Protein AF-T0Y029-F1 (afdb_monomer_lite)

Radius of gyration: 24.99 Å; chains: 1; bounding box: 72×50×67 Å

Sequence (191 aa):
MIVRCISKVANAYKSGKKVQRTFLPWGGLAYDARILSFKKDSVSLWTIEGRQTIPFVCHRPDWLPYIKGEADLITNKGKFYLLQMVEIPEEAVRDAEKFLGVDFGIKNLATDSDGESFSGEAVEKIRQKRTSHKQRLQKKGTKSAKRRLKKVFRKGTSIQMQYEPCRFQETGFEGQRHRTRNGPRGSFGHP

Secondary structure (DSSP, 8-state):
-HHHHHHHHHHHHHT-SSS-----TT--EEE-TTTEEE-SSEEEEEETTEEEEEEEE-S-GGGGGGEEEEEEEEEETTEEEEEEEE-PPPPPPP--SS---EE--SSEEEEETTS-EEE-HHHHHHHHHHHHHHHHHHHH--HHHHHHHHHHHTTS-----S--PEEEP-SS-------------------

Structure (mmCIF, N/CA/C/O backbone):
data_AF-T0Y029-F1
#
_entry.id   AF-T0Y029-F1
#
loop_
_atom_site.group_PDB
_atom_site.id
_atom_site.type_symbol
_atom_site.label_atom_id
_atom_site.label_alt_id
_atom_site.label_comp_id
_atom_site.label_asym_id
_atom_site.label_entity_id
_atom_site.label_seq_id
_atom_site.pdbx_PDB_ins_code
_atom_site.Cartn_x
_atom_site.Cartn_y
_atom_site.Cartn_z
_atom_site.occupancy
_atom_site.B_iso_or_equiv
_atom_site.auth_seq_id
_atom_site.auth_comp_id
_atom_site.auth_asym_id
_atom_site.auth_atom_id
_atom_site.pdbx_PDB_model_num
ATOM 1 N N . MET A 1 1 ? -8.725 -5.750 14.614 1.00 72.94 1 MET A N 1
ATOM 2 C CA . MET A 1 1 ? -8.937 -4.520 13.813 1.00 72.94 1 MET A CA 1
ATOM 3 C C . MET A 1 1 ? -8.893 -3.230 14.645 1.00 72.94 1 MET A C 1
ATOM 5 O O . MET A 1 1 ? -8.143 -2.331 14.288 1.00 72.94 1 MET A O 1
ATOM 9 N N . ILE A 1 2 ? -9.638 -3.131 15.759 1.00 77.94 2 ILE A N 1
ATOM 10 C CA . ILE A 1 2 ? -9.765 -1.905 16.587 1.00 77.94 2 ILE A CA 1
ATOM 11 C C . ILE A 1 2 ? -8.405 -1.307 16.988 1.00 77.94 2 ILE A C 1
ATOM 13 O O . ILE A 1 2 ? -8.196 -0.104 16.854 1.00 77.94 2 ILE A O 1
ATOM 17 N N . VAL A 1 3 ? -7.448 -2.154 17.380 1.00 81.56 3 VAL A N 1
ATOM 18 C CA . VAL A 1 3 ? -6.087 -1.734 17.759 1.00 81.56 3 VAL A CA 1
ATOM 19 C C . VAL A 1 3 ? -5.401 -0.919 16.656 1.00 81.56 3 VAL A C 1
ATOM 21 O O . VAL A 1 3 ? -4.816 0.118 16.946 1.00 81.56 3 VAL A O 1
ATOM 24 N N . ARG A 1 4 ? -5.529 -1.309 15.379 1.00 84.00 4 ARG A N 1
ATOM 25 C CA . ARG A 1 4 ? -4.918 -0.579 14.253 1.00 84.00 4 ARG A CA 1
ATOM 26 C C . ARG A 1 4 ? -5.583 0.773 13.999 1.00 84.00 4 ARG A C 1
ATOM 28 O O . ARG A 1 4 ? -4.891 1.734 13.670 1.00 84.00 4 ARG A O 1
ATOM 35 N N . CYS A 1 5 ? -6.895 0.884 14.214 1.00 85.75 5 CYS A N 1
ATOM 36 C CA . CYS A 1 5 ? -7.586 2.175 14.171 1.00 85.75 5 CYS A CA 1
ATOM 37 C C . CYS A 1 5 ? -7.074 3.115 15.268 1.00 85.75 5 CYS A C 1
ATOM 39 O O . CYS A 1 5 ? -6.781 4.276 14.983 1.00 85.75 5 CYS A O 1
ATOM 41 N N . ILE A 1 6 ? -6.893 2.605 16.491 1.00 87.38 6 ILE A N 1
ATOM 42 C CA . ILE A 1 6 ? -6.312 3.370 17.603 1.00 87.38 6 ILE A CA 1
ATOM 43 C C . ILE A 1 6 ? -4.887 3.807 17.251 1.00 87.38 6 ILE A C 1
ATOM 45 O O . ILE A 1 6 ? -4.569 4.988 17.374 1.00 87.38 6 ILE A O 1
ATOM 49 N N . SER A 1 7 ? -4.048 2.900 16.738 1.00 88.00 7 SER A N 1
ATOM 50 C CA . SER A 1 7 ? -2.682 3.223 16.310 1.00 88.00 7 SER A CA 1
ATOM 51 C C . SER A 1 7 ? -2.652 4.299 15.223 1.00 88.00 7 SER A C 1
ATOM 53 O O . SER A 1 7 ? -1.832 5.212 15.300 1.00 88.00 7 SER A O 1
ATOM 55 N N . LYS A 1 8 ? -3.557 4.246 14.237 1.00 88.62 8 LYS A N 1
ATOM 56 C CA . LYS A 1 8 ? -3.669 5.260 13.177 1.00 88.62 8 LYS A CA 1
ATOM 57 C C . LYS A 1 8 ? -4.003 6.638 13.744 1.00 88.62 8 LYS A C 1
ATOM 59 O O . LYS A 1 8 ? -3.372 7.623 13.360 1.00 88.62 8 LYS A O 1
ATOM 64 N N . VAL A 1 9 ? -4.964 6.704 14.665 1.00 90.56 9 VAL A N 1
ATOM 65 C CA . VAL A 1 9 ? -5.319 7.956 15.340 1.00 90.56 9 VAL A CA 1
ATOM 66 C C . VAL A 1 9 ? -4.136 8.447 16.171 1.00 90.56 9 VAL A C 1
ATOM 68 O O . VAL A 1 9 ? -3.675 9.561 15.953 1.00 90.56 9 VAL 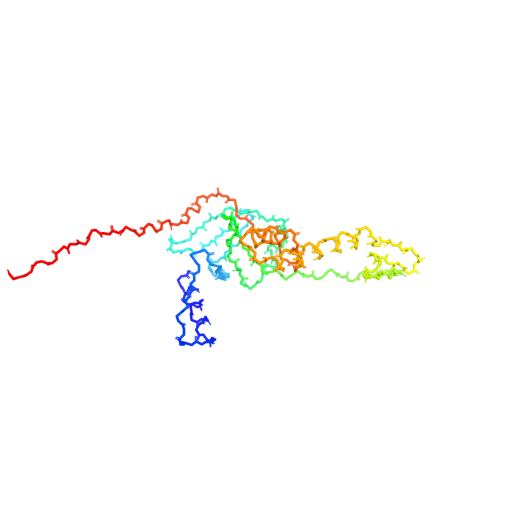A O 1
ATOM 71 N N . ALA A 1 10 ? -3.572 7.611 17.044 1.00 92.06 10 ALA A N 1
ATOM 72 C CA . ALA A 1 10 ? -2.437 7.974 17.891 1.00 92.06 10 ALA A CA 1
ATOM 73 C C . ALA A 1 10 ? -1.235 8.487 17.077 1.00 92.06 10 ALA A C 1
ATOM 75 O O . ALA A 1 10 ? -0.660 9.525 17.407 1.00 92.06 10 ALA A O 1
ATOM 76 N N . ASN A 1 11 ? -0.896 7.818 15.970 1.00 89.94 11 ASN A N 1
ATOM 77 C CA . ASN A 1 11 ? 0.188 8.232 15.080 1.00 89.94 11 ASN A CA 1
ATOM 78 C C . ASN A 1 11 ? -0.071 9.604 14.440 1.00 89.94 11 ASN A C 1
ATOM 80 O O . ASN A 1 11 ? 0.848 10.416 14.377 1.00 89.94 11 ASN A O 1
ATOM 84 N N . ALA A 1 12 ? -1.306 9.916 14.040 1.00 90.25 12 ALA A N 1
ATOM 85 C CA . ALA A 1 12 ? -1.641 11.225 13.471 1.00 90.25 12 ALA A CA 1
ATOM 86 C C . ALA A 1 12 ? -1.440 12.391 14.462 1.00 90.25 12 ALA A C 1
ATOM 88 O O . ALA A 1 12 ? -1.207 13.531 14.051 1.00 90.25 12 ALA A O 1
ATOM 89 N N . TYR A 1 13 ? -1.514 12.120 15.767 1.00 92.75 13 TYR A N 1
ATOM 90 C CA . TYR A 1 13 ? -1.290 13.112 16.821 1.00 92.75 13 TYR A CA 1
ATOM 91 C C . TYR A 1 13 ? 0.182 13.229 17.255 1.00 92.75 13 TYR A C 1
ATOM 93 O O . TYR A 1 13 ? 0.523 14.198 17.937 1.00 92.75 13 TYR A O 1
ATOM 101 N N . LYS A 1 14 ? 1.080 12.330 16.815 1.00 91.12 14 LYS A N 1
ATOM 102 C CA . LYS A 1 14 ? 2.534 12.464 17.048 1.00 91.12 14 LYS A CA 1
ATOM 103 C C . LYS A 1 14 ? 3.110 13.710 16.374 1.00 91.12 14 LYS A C 1
ATOM 105 O O . LYS A 1 14 ? 3.941 14.387 16.963 1.00 91.12 14 LYS A O 1
ATOM 110 N N . SER A 1 15 ? 2.614 14.065 15.188 1.00 83.56 15 SER A N 1
ATOM 111 C CA . SER A 1 15 ? 3.045 15.263 14.450 1.00 83.56 15 SER A CA 1
ATOM 112 C C . SER A 1 15 ? 2.513 16.581 15.029 1.00 83.56 15 SER A C 1
ATOM 114 O O . SER A 1 15 ? 2.874 17.650 14.551 1.00 83.56 15 SER A O 1
ATOM 116 N N . GLY A 1 16 ? 1.609 16.538 16.014 1.00 87.19 16 GLY A N 1
ATOM 117 C CA . GLY A 1 16 ? 1.070 17.732 16.660 1.00 87.19 16 GLY A CA 1
ATOM 118 C C . GLY A 1 16 ? -0.328 17.511 17.227 1.00 87.19 16 GLY A C 1
ATOM 119 O O . GLY A 1 16 ? -1.186 16.932 16.554 1.00 87.19 16 GLY A O 1
ATOM 120 N N . LYS A 1 17 ? -0.546 18.010 18.454 1.00 90.25 17 LYS A N 1
ATOM 121 C CA . LYS A 1 17 ? -1.724 17.703 19.286 1.00 90.25 17 LYS A CA 1
ATOM 122 C C . LYS A 1 17 ? -2.815 18.778 19.311 1.00 90.25 17 LYS A C 1
ATOM 124 O O . LYS A 1 17 ? -3.933 18.491 19.715 1.00 90.25 17 LYS A O 1
ATOM 129 N N . LYS A 1 18 ? -2.499 20.007 18.888 1.00 90.56 18 LYS A N 1
ATOM 130 C CA . LYS A 1 18 ? -3.396 21.173 19.021 1.00 90.56 18 LYS A CA 1
ATOM 131 C C . LYS A 1 18 ? -4.563 21.185 18.026 1.00 90.56 18 LYS A C 1
ATOM 133 O O . LYS A 1 18 ? -5.556 21.853 18.272 1.00 90.56 18 LYS A O 1
ATOM 138 N N . VAL A 1 19 ? -4.441 20.477 16.903 1.00 91.00 19 VAL A N 1
ATOM 139 C CA . VAL A 1 19 ? -5.445 20.471 15.829 1.00 91.00 19 VAL A CA 1
ATOM 140 C C . VAL A 1 19 ? -6.171 19.131 15.816 1.00 91.00 19 VAL A C 1
ATOM 142 O O . VAL A 1 19 ? -5.530 18.081 15.739 1.00 91.00 19 VAL A O 1
ATOM 145 N N . GLN A 1 20 ? -7.505 19.167 15.853 1.00 91.81 20 GLN A N 1
ATOM 146 C CA . GLN A 1 20 ? -8.332 17.969 15.725 1.00 91.81 20 GLN A CA 1
ATOM 147 C C . GLN A 1 20 ? -8.125 17.321 14.350 1.00 91.81 20 GLN A C 1
ATOM 149 O O . GLN A 1 20 ? -8.261 17.970 13.310 1.00 91.81 20 GLN A O 1
ATOM 154 N N . ARG A 1 21 ? -7.791 16.026 14.336 1.00 89.81 21 ARG A N 1
ATOM 155 C CA . ARG A 1 21 ? -7.577 15.270 13.098 1.00 89.81 21 ARG A CA 1
ATOM 156 C C . ARG A 1 21 ? -8.904 14.741 12.569 1.00 89.81 21 ARG A C 1
ATOM 158 O O . ARG A 1 21 ? -9.692 14.166 13.314 1.00 89.81 21 ARG A O 1
ATOM 165 N N . THR A 1 22 ? -9.129 14.907 11.271 1.00 89.81 22 THR A N 1
ATOM 166 C CA . THR A 1 22 ? -10.269 14.327 10.558 1.00 89.81 22 THR A CA 1
ATOM 167 C C . THR A 1 22 ? -9.787 13.202 9.652 1.00 89.81 22 THR A C 1
ATOM 169 O O . THR A 1 22 ? -8.725 13.286 9.033 1.00 89.81 22 THR A O 1
ATOM 172 N N . PHE A 1 23 ? -10.563 12.122 9.588 1.00 87.88 23 PHE A N 1
ATOM 173 C CA . PHE A 1 23 ? -10.247 10.945 8.788 1.00 87.88 23 PHE A CA 1
ATOM 174 C C . PHE A 1 23 ? -11.365 10.695 7.784 1.00 87.88 23 PHE A C 1
ATOM 176 O O . PHE A 1 23 ? -12.543 10.878 8.083 1.00 87.88 23 PHE A O 1
ATOM 183 N N . LEU A 1 24 ? -10.989 10.269 6.580 1.00 84.50 24 LEU A N 1
ATOM 184 C CA . LEU A 1 24 ? -11.962 9.859 5.575 1.00 84.50 24 LEU A CA 1
ATOM 185 C C . LEU A 1 24 ? -12.634 8.546 6.013 1.00 84.50 24 LEU A C 1
ATOM 187 O O . LEU A 1 24 ? -11.916 7.657 6.477 1.00 84.50 24 LEU A O 1
ATOM 191 N N . PRO A 1 25 ? -13.952 8.374 5.787 1.00 81.50 25 PRO A N 1
ATOM 192 C CA . PRO A 1 25 ? -14.656 7.125 6.095 1.00 81.50 25 PRO A CA 1
ATOM 193 C C . PRO A 1 25 ? -14.003 5.883 5.469 1.00 81.50 25 PRO A C 1
ATOM 195 O O . PRO A 1 25 ? -13.911 4.842 6.103 1.00 81.50 25 PRO A O 1
ATOM 198 N N . TRP A 1 26 ? -13.469 6.026 4.251 1.00 82.12 26 TRP A N 1
ATOM 199 C CA . TRP A 1 26 ? -12.766 4.974 3.499 1.00 82.12 26 TRP A CA 1
ATOM 200 C C . TRP A 1 26 ? -11.246 5.184 3.473 1.00 82.12 26 TRP A C 1
ATOM 202 O O . TRP A 1 26 ? -10.563 4.807 2.518 1.00 82.12 26 TRP A O 1
ATOM 212 N N . GLY A 1 27 ? -10.717 5.896 4.471 1.00 81.31 27 GLY A N 1
ATOM 213 C CA . GLY A 1 27 ? -9.294 6.192 4.563 1.00 81.31 27 GLY A CA 1
ATOM 214 C C . GLY A 1 27 ? -8.486 4.921 4.805 1.00 81.31 27 GLY A C 1
ATOM 215 O O . GLY A 1 27 ? -8.872 4.103 5.633 1.00 81.31 27 GLY A O 1
ATOM 216 N N . GLY A 1 28 ? -7.337 4.796 4.138 1.00 86.19 28 GLY A N 1
ATOM 217 C CA . GLY A 1 28 ? -6.558 3.558 4.146 1.00 86.19 28 GLY A CA 1
ATOM 218 C C . GLY A 1 28 ? -6.134 3.080 5.538 1.00 86.19 28 GLY A C 1
ATOM 219 O O . GLY A 1 28 ? -5.901 3.900 6.430 1.00 86.19 28 GLY A O 1
ATOM 220 N N . LEU A 1 29 ? -6.073 1.770 5.744 1.00 88.75 29 LEU A N 1
ATOM 221 C CA . LEU A 1 29 ? -5.751 1.139 7.025 1.00 88.75 29 LEU A CA 1
ATOM 222 C C . LEU A 1 29 ? -4.654 0.096 6.840 1.00 88.75 29 LEU A C 1
ATOM 224 O O . LEU A 1 29 ? -4.782 -0.769 5.980 1.00 88.75 29 LEU A O 1
ATOM 228 N N . ALA A 1 30 ? -3.640 0.149 7.700 1.00 89.62 30 ALA A N 1
ATOM 229 C CA . ALA A 1 30 ? -2.579 -0.844 7.730 1.00 89.62 30 ALA A CA 1
ATOM 230 C C . ALA A 1 30 ? -3.042 -2.120 8.450 1.00 89.62 30 ALA A C 1
ATOM 232 O O . ALA A 1 30 ? -3.561 -2.071 9.574 1.00 89.62 30 ALA A O 1
ATOM 233 N N . TYR A 1 31 ? -2.812 -3.256 7.808 1.00 90.31 31 TYR A N 1
ATOM 234 C CA . TYR A 1 31 ? -3.024 -4.604 8.309 1.00 90.31 31 TYR A CA 1
ATOM 235 C C . TYR A 1 31 ? -1.681 -5.313 8.461 1.00 90.31 31 TYR A C 1
ATOM 237 O O . TYR A 1 31 ? -0.794 -5.155 7.636 1.00 90.31 31 TYR A O 1
ATOM 245 N N . ASP A 1 32 ? -1.542 -6.125 9.504 1.00 88.94 32 ASP A N 1
ATOM 246 C CA . ASP A 1 32 ? -0.380 -6.998 9.685 1.00 88.94 32 ASP A CA 1
ATOM 247 C C . ASP A 1 32 ? -0.770 -8.472 9.558 1.00 88.94 32 ASP A C 1
ATOM 249 O O . ASP A 1 32 ? -1.955 -8.815 9.590 1.00 88.94 32 ASP A O 1
ATOM 253 N N . ALA A 1 33 ? 0.234 -9.346 9.479 1.00 87.00 33 ALA A N 1
ATOM 254 C CA . ALA A 1 33 ? 0.074 -10.788 9.294 1.00 87.00 33 ALA A CA 1
ATOM 255 C C . ALA A 1 33 ? -0.782 -11.501 10.369 1.00 87.00 33 ALA A C 1
ATOM 257 O O . ALA A 1 33 ? -1.237 -12.622 10.157 1.00 87.00 33 ALA A O 1
ATOM 258 N N . ARG A 1 34 ? -1.047 -10.883 11.531 1.00 87.44 34 ARG A N 1
ATOM 259 C CA . ARG A 1 34 ? -1.921 -11.465 12.573 1.00 87.44 34 ARG A CA 1
ATOM 260 C C . ARG A 1 34 ? -3.399 -11.282 12.233 1.00 87.44 34 ARG A C 1
ATOM 262 O O . ARG A 1 34 ? -4.248 -12.094 12.603 1.00 87.44 34 ARG A O 1
ATOM 269 N N . ILE A 1 35 ? -3.718 -10.189 11.546 1.00 89.69 35 ILE A N 1
ATOM 270 C CA . ILE A 1 35 ? -5.085 -9.765 11.218 1.00 89.69 35 ILE A CA 1
ATOM 271 C C . ILE A 1 35 ? -5.399 -9.843 9.721 1.00 89.69 35 ILE A C 1
ATOM 273 O O . ILE A 1 35 ? -6.527 -9.550 9.325 1.00 89.69 35 ILE A O 1
ATOM 277 N N . LEU A 1 36 ? -4.426 -10.268 8.919 1.00 92.06 36 LEU A N 1
ATOM 278 C CA . LEU A 1 36 ? -4.504 -10.466 7.482 1.00 92.06 36 LEU A CA 1
ATOM 279 C C . LEU A 1 36 ? -3.738 -11.735 7.106 1.00 92.06 36 LEU A C 1
ATOM 281 O O . LEU A 1 36 ? -2.584 -11.889 7.490 1.00 92.06 36 LEU A O 1
ATOM 285 N N . SER A 1 37 ? -4.353 -12.614 6.321 1.00 91.38 37 SER A N 1
ATOM 286 C CA . SER A 1 37 ? -3.656 -13.753 5.722 1.00 91.38 37 SER A CA 1
ATOM 287 C C . SER A 1 37 ? -4.125 -14.006 4.297 1.00 91.38 37 SER A C 1
ATOM 289 O O . SER A 1 37 ? -5.317 -13.926 3.995 1.00 91.38 37 SER A O 1
ATOM 291 N N . PHE A 1 38 ? -3.181 -14.324 3.416 1.00 90.94 38 PHE A N 1
ATOM 292 C CA . PHE A 1 38 ? -3.463 -14.661 2.026 1.00 90.94 38 PHE A CA 1
ATOM 293 C C . PHE A 1 38 ? -3.642 -16.171 1.866 1.00 90.94 38 PHE A C 1
ATOM 295 O O . PHE A 1 38 ? -2.925 -16.969 2.467 1.00 90.94 38 PHE A O 1
ATOM 302 N N . LYS A 1 39 ? -4.616 -16.552 1.045 1.00 87.31 39 LYS A N 1
ATOM 303 C CA . LYS A 1 39 ? -4.761 -17.884 0.451 1.00 87.31 39 LYS A CA 1
ATOM 304 C C . LYS A 1 39 ? -4.642 -17.737 -1.068 1.00 87.31 39 LYS A C 1
ATOM 306 O O . LYS A 1 39 ? -4.524 -16.623 -1.568 1.00 87.31 39 LYS A O 1
ATOM 311 N N . LYS A 1 40 ? -4.726 -18.853 -1.794 1.00 83.56 40 LYS A N 1
ATOM 312 C CA . LYS A 1 40 ? -4.612 -18.882 -3.259 1.00 83.56 40 LYS A CA 1
ATOM 313 C C . LYS A 1 40 ? -5.560 -17.892 -3.958 1.00 83.56 40 LYS A C 1
ATOM 315 O O . LYS A 1 40 ? -5.094 -17.045 -4.707 1.00 83.56 40 LYS A O 1
ATOM 320 N N . ASP A 1 41 ? -6.852 -17.947 -3.623 1.00 85.75 41 ASP A N 1
ATOM 321 C CA . ASP A 1 41 ? -7.902 -17.182 -4.327 1.00 85.75 41 ASP A CA 1
ATOM 322 C C . ASP A 1 41 ? -8.694 -16.236 -3.402 1.00 85.75 41 ASP A C 1
ATOM 324 O O . ASP A 1 41 ? -9.641 -15.560 -3.806 1.00 85.75 41 ASP A O 1
ATOM 328 N N . SER A 1 42 ? -8.331 -16.194 -2.119 1.00 90.88 42 SER A N 1
ATOM 329 C CA . SER A 1 42 ? -9.034 -15.402 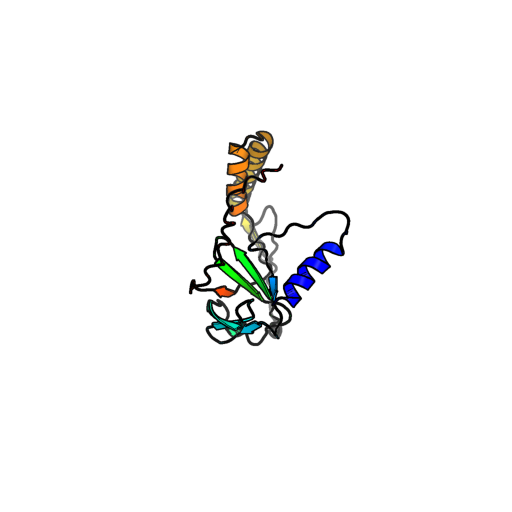-1.108 1.00 90.88 42 SER A CA 1
ATOM 330 C C . SER A 1 42 ? -8.067 -14.818 -0.093 1.00 90.88 42 SER A C 1
ATOM 332 O O . SER A 1 42 ? -7.018 -15.397 0.181 1.00 90.88 42 SER A O 1
ATOM 334 N N . VAL A 1 43 ? -8.459 -13.716 0.525 1.00 92.31 43 VAL A N 1
ATOM 335 C CA . VAL A 1 43 ? -7.784 -13.164 1.690 1.00 92.31 43 VAL A CA 1
ATOM 336 C C . VAL A 1 43 ? -8.684 -13.313 2.909 1.00 92.31 43 VAL A C 1
ATOM 338 O O . VAL A 1 43 ? -9.899 -13.160 2.816 1.00 92.31 43 VAL A O 1
ATOM 341 N N . SER A 1 44 ? -8.094 -13.566 4.068 1.00 92.12 44 SER A N 1
ATOM 342 C CA . SER A 1 44 ? -8.781 -13.523 5.354 1.00 92.12 44 SER A CA 1
ATOM 343 C C . SER A 1 44 ? -8.398 -12.235 6.083 1.00 92.12 44 SER A C 1
ATOM 345 O O . SER A 1 44 ? -7.236 -12.045 6.437 1.00 92.12 44 SER A O 1
ATOM 347 N N . LEU A 1 45 ? -9.379 -11.369 6.337 1.00 91.25 45 LEU A N 1
ATOM 348 C CA . LEU A 1 45 ? -9.235 -10.056 6.970 1.00 91.25 45 LEU A CA 1
ATOM 349 C C . LEU A 1 45 ? -10.025 -10.004 8.280 1.00 91.25 45 LEU A C 1
ATOM 351 O O . LEU A 1 45 ? -11.208 -10.333 8.318 1.00 91.25 45 LEU A O 1
ATOM 355 N N . TRP A 1 46 ? -9.407 -9.538 9.362 1.00 90.56 46 TRP A N 1
ATOM 356 C CA . TRP A 1 46 ? -10.128 -9.221 10.598 1.00 90.56 46 TRP A CA 1
ATOM 357 C C . TRP A 1 46 ? -10.788 -7.847 10.513 1.00 90.56 46 TRP A C 1
ATOM 359 O O . TRP A 1 46 ? -10.103 -6.826 10.554 1.00 90.56 46 TRP A O 1
ATOM 369 N N . THR A 1 47 ? -12.114 -7.827 10.487 1.00 87.44 47 THR A N 1
ATOM 370 C CA . THR A 1 47 ? -12.947 -6.618 10.500 1.00 87.44 47 THR A CA 1
ATOM 371 C C . THR A 1 47 ? -13.504 -6.340 11.906 1.00 87.44 47 THR A C 1
ATOM 373 O O . THR A 1 47 ? -13.137 -7.021 12.868 1.00 87.44 47 THR A O 1
ATOM 376 N N . ILE A 1 48 ? -14.362 -5.322 12.056 1.00 86.06 48 ILE A N 1
ATOM 377 C CA . ILE A 1 48 ? -15.123 -5.087 13.302 1.00 86.06 48 ILE A CA 1
ATOM 378 C C . ILE A 1 48 ? -16.128 -6.218 13.538 1.00 86.06 48 ILE A C 1
ATOM 380 O O . ILE A 1 48 ? -16.330 -6.627 14.674 1.00 86.06 48 ILE A O 1
ATOM 384 N N . GLU A 1 49 ? -16.699 -6.762 12.467 1.00 85.56 49 GLU A N 1
ATOM 385 C CA . GLU A 1 49 ? -17.700 -7.836 12.498 1.00 85.56 49 GLU A CA 1
ATOM 386 C C . GLU A 1 49 ? -17.068 -9.236 12.595 1.00 85.56 49 GLU A C 1
ATOM 388 O O . GLU A 1 49 ? -17.734 -10.247 12.402 1.00 85.56 49 GLU A O 1
ATOM 393 N N . GLY A 1 50 ? -15.762 -9.311 12.864 1.00 88.69 50 GLY A N 1
ATOM 394 C CA . GLY A 1 50 ? -15.010 -10.561 12.904 1.00 88.69 50 GLY A CA 1
ATOM 395 C C . GLY A 1 50 ? -14.219 -10.834 11.628 1.00 88.69 50 GLY A C 1
ATOM 396 O O . GLY A 1 50 ? -13.943 -9.936 10.824 1.00 88.69 50 GLY A O 1
ATOM 397 N N . ARG A 1 51 ? -13.766 -12.080 11.476 1.00 92.38 51 ARG A N 1
ATOM 398 C CA . ARG A 1 51 ? -12.888 -12.497 10.378 1.00 92.38 51 ARG A CA 1
ATOM 399 C C . ARG A 1 51 ? -13.705 -12.795 9.118 1.00 92.38 51 ARG A C 1
ATOM 401 O O . ARG A 1 51 ? -14.548 -13.680 9.124 1.00 92.38 51 ARG A O 1
ATOM 408 N N . GLN A 1 52 ? -13.409 -12.074 8.043 1.00 91.81 52 GLN A N 1
ATOM 409 C CA . GLN A 1 52 ? -14.064 -12.181 6.742 1.00 91.81 52 GLN A CA 1
ATOM 410 C C . GLN A 1 52 ? -13.111 -12.823 5.734 1.00 91.81 52 GLN A C 1
ATOM 412 O O . GLN A 1 52 ? -11.936 -12.455 5.677 1.00 91.81 52 GLN A O 1
ATOM 417 N N . THR A 1 53 ? -13.611 -13.765 4.933 1.00 92.88 53 THR A N 1
ATOM 418 C CA . THR A 1 53 ? -12.866 -14.347 3.806 1.00 92.88 53 THR A CA 1
ATOM 419 C C . THR A 1 53 ? -13.377 -13.722 2.516 1.00 92.88 53 THR A C 1
ATOM 421 O O . THR A 1 53 ? -14.555 -13.852 2.204 1.00 92.88 53 THR A O 1
ATOM 424 N N . ILE A 1 54 ? -12.507 -13.024 1.787 1.00 90.81 54 ILE A N 1
ATOM 425 C CA . ILE A 1 54 ? -12.884 -12.195 0.639 1.00 90.81 54 ILE A CA 1
ATOM 426 C C . ILE A 1 54 ? -12.097 -12.652 -0.596 1.00 90.81 54 ILE A C 1
ATOM 428 O O . ILE A 1 54 ? -10.866 -12.713 -0.531 1.00 90.81 54 ILE A O 1
ATOM 432 N N . PRO A 1 55 ? -12.759 -12.960 -1.723 1.00 90.12 55 PRO A N 1
ATOM 433 C CA . PRO A 1 55 ? -12.085 -13.301 -2.967 1.00 90.12 55 PRO A CA 1
ATOM 434 C C . PRO A 1 55 ? -11.309 -12.107 -3.524 1.00 90.12 55 PRO A C 1
ATOM 436 O O . PRO A 1 55 ? -11.783 -10.965 -3.520 1.00 90.12 55 PRO A O 1
ATOM 439 N N . PHE A 1 56 ? -10.116 -12.368 -4.048 1.00 88.31 56 PHE A N 1
ATOM 440 C CA . PHE A 1 56 ? -9.273 -11.333 -4.635 1.00 88.31 56 PHE A CA 1
ATOM 441 C C . PHE A 1 56 ? -8.626 -11.786 -5.936 1.00 88.31 56 PHE A C 1
ATOM 443 O O . PHE A 1 56 ? -8.489 -12.968 -6.221 1.00 88.31 56 PHE A O 1
ATOM 450 N N . VAL A 1 57 ? -8.233 -10.800 -6.729 1.00 86.94 57 VAL A N 1
ATOM 451 C CA . VAL A 1 57 ? -7.463 -10.940 -7.954 1.00 86.94 57 VAL A CA 1
ATOM 452 C C . VAL A 1 57 ? -6.051 -10.458 -7.662 1.00 86.94 57 VAL A C 1
ATOM 454 O O . VAL A 1 57 ? -5.835 -9.289 -7.320 1.00 86.94 57 VAL A O 1
ATOM 457 N N . CYS A 1 58 ? -5.101 -11.370 -7.827 1.00 84.31 58 CYS A N 1
ATOM 458 C CA . CYS A 1 58 ? -3.675 -11.094 -7.837 1.00 84.31 58 CYS A CA 1
ATOM 459 C C . CYS A 1 58 ? -3.147 -11.304 -9.254 1.00 84.31 58 CYS A C 1
ATOM 461 O O . CYS A 1 58 ? -3.395 -12.353 -9.841 1.00 84.31 58 CYS A O 1
ATOM 463 N N . HIS A 1 59 ? -2.407 -10.339 -9.796 1.00 81.81 59 HIS A N 1
ATOM 464 C CA . HIS A 1 59 ? -1.768 -10.509 -11.106 1.00 81.81 59 HIS A CA 1
ATOM 465 C C . HIS A 1 59 ? -0.521 -11.405 -11.025 1.00 81.81 59 HIS A C 1
ATOM 467 O O . HIS A 1 59 ? -0.143 -12.007 -12.024 1.00 81.81 59 HIS A O 1
ATOM 473 N N . ARG A 1 60 ? 0.101 -11.493 -9.840 1.00 84.06 60 ARG A N 1
ATOM 474 C CA . ARG A 1 60 ? 1.331 -12.250 -9.563 1.00 84.06 60 ARG A CA 1
ATOM 475 C C . ARG A 1 60 ? 1.164 -13.137 -8.323 1.00 84.06 60 ARG A C 1
ATOM 477 O O . ARG A 1 60 ? 1.701 -12.825 -7.260 1.00 84.06 60 ARG A O 1
ATOM 484 N N . PRO A 1 61 ? 0.363 -14.217 -8.405 1.00 84.75 61 PRO A N 1
ATOM 485 C CA . PRO A 1 61 ? 0.161 -15.125 -7.273 1.00 84.75 61 PRO A CA 1
ATOM 486 C C . PRO A 1 61 ? 1.457 -15.840 -6.849 1.00 84.75 61 PRO A C 1
ATOM 488 O O . PRO A 1 61 ? 1.582 -16.249 -5.697 1.00 84.75 61 PRO A O 1
ATOM 491 N N . ASP A 1 62 ? 2.438 -15.929 -7.750 1.00 87.00 62 ASP A N 1
ATOM 492 C CA . ASP A 1 62 ? 3.807 -16.392 -7.506 1.00 87.00 62 ASP A CA 1
ATOM 493 C C . ASP A 1 62 ? 4.554 -15.556 -6.454 1.00 87.00 62 ASP A C 1
ATOM 495 O O . ASP A 1 62 ? 5.507 -16.042 -5.853 1.00 87.00 62 ASP A O 1
ATOM 499 N N . TRP A 1 63 ? 4.104 -14.329 -6.172 1.00 88.00 63 TRP A N 1
ATOM 500 C CA . TRP A 1 63 ? 4.729 -13.447 -5.181 1.00 88.00 63 TRP A CA 1
ATOM 501 C C . TRP A 1 63 ? 4.174 -13.606 -3.763 1.00 88.00 63 TRP A C 1
ATOM 503 O O . TRP A 1 63 ? 4.775 -13.109 -2.811 1.00 88.00 63 TRP A O 1
ATOM 513 N N . LEU A 1 64 ? 3.052 -14.311 -3.586 1.00 88.31 64 LEU A N 1
ATOM 514 C CA . LEU A 1 64 ? 2.430 -14.504 -2.270 1.00 88.31 64 LEU A CA 1
ATOM 515 C C . LEU A 1 64 ? 3.359 -15.157 -1.223 1.00 88.31 64 LEU A C 1
ATOM 517 O O . LEU A 1 64 ? 3.307 -14.738 -0.066 1.00 88.31 64 LEU A O 1
ATOM 521 N N . PRO A 1 65 ? 4.227 -16.131 -1.568 1.00 89.25 65 PRO A N 1
ATOM 522 C CA . PRO A 1 65 ? 5.181 -16.701 -0.611 1.00 89.25 65 PRO A CA 1
ATOM 523 C C . PRO A 1 65 ? 6.223 -15.698 -0.093 1.00 89.25 65 PRO A C 1
ATOM 525 O O . PRO A 1 65 ? 6.788 -15.899 0.979 1.00 89.25 65 PRO A O 1
ATOM 528 N N . TYR A 1 66 ? 6.459 -14.612 -0.830 1.00 88.31 66 TYR A N 1
ATOM 529 C CA . TYR A 1 66 ? 7.479 -13.600 -0.545 1.00 88.31 66 TYR A CA 1
ATOM 530 C C . TYR A 1 66 ? 6.925 -12.383 0.205 1.00 88.31 66 TYR A C 1
ATOM 532 O O . TYR A 1 66 ? 7.576 -11.344 0.303 1.00 88.31 66 TYR A O 1
ATOM 540 N N . ILE A 1 67 ? 5.704 -12.479 0.730 1.00 88.44 67 ILE A N 1
ATOM 541 C CA . ILE A 1 67 ? 5.061 -11.399 1.476 1.00 88.44 67 ILE A CA 1
ATOM 542 C C . ILE A 1 67 ? 5.844 -11.065 2.747 1.00 88.44 67 ILE A C 1
ATOM 544 O O . ILE A 1 67 ? 6.173 -11.936 3.557 1.00 88.44 67 ILE A O 1
ATOM 548 N N . LYS A 1 68 ? 6.072 -9.766 2.958 1.00 84.00 68 LYS A N 1
ATOM 549 C CA . LYS A 1 68 ? 6.721 -9.221 4.151 1.00 84.00 68 LYS A CA 1
ATOM 550 C C . LYS A 1 68 ? 5.965 -8.014 4.684 1.00 84.00 68 LYS A C 1
ATOM 552 O O . LYS A 1 68 ? 5.386 -7.235 3.934 1.00 84.00 68 LYS A O 1
ATOM 557 N N . GLY A 1 69 ? 6.022 -7.836 6.000 1.00 85.81 69 GLY A N 1
ATOM 558 C CA . GLY A 1 69 ? 5.553 -6.621 6.655 1.00 85.81 69 GLY A CA 1
ATOM 559 C C . GLY A 1 69 ? 4.039 -6.415 6.617 1.00 85.81 69 GLY A C 1
ATOM 560 O O . GLY A 1 69 ? 3.248 -7.357 6.676 1.00 85.81 69 GLY A O 1
ATOM 561 N N . GLU A 1 70 ? 3.650 -5.144 6.602 1.00 88.44 70 GLU A N 1
ATOM 562 C CA . GLU A 1 70 ? 2.259 -4.703 6.657 1.00 88.44 70 GLU A CA 1
ATOM 563 C C . GLU A 1 70 ? 1.676 -4.515 5.252 1.00 88.44 70 GLU A C 1
ATOM 565 O O . GLU A 1 70 ? 2.399 -4.273 4.285 1.00 88.44 70 GLU A O 1
ATOM 570 N N . ALA A 1 71 ? 0.354 -4.610 5.155 1.00 90.81 71 ALA A N 1
ATOM 571 C CA . ALA A 1 71 ? -0.403 -4.304 3.955 1.00 90.81 71 ALA A CA 1
ATOM 572 C C . ALA A 1 71 ? -1.307 -3.100 4.190 1.00 90.81 71 ALA A C 1
ATOM 574 O O . ALA A 1 71 ? -2.024 -3.052 5.189 1.00 90.81 71 ALA A O 1
ATOM 575 N N . ASP A 1 72 ? -1.379 -2.183 3.234 1.00 90.25 72 ASP A N 1
ATOM 576 C CA . ASP A 1 72 ? -2.340 -1.087 3.297 1.00 90.25 72 ASP A CA 1
ATOM 577 C C . ASP A 1 72 ? -3.620 -1.444 2.543 1.00 90.25 72 ASP A C 1
ATOM 579 O O . ASP A 1 72 ? -3.629 -1.598 1.320 1.00 90.25 72 ASP A O 1
ATOM 583 N N . LEU A 1 73 ? -4.736 -1.524 3.268 1.00 91.06 73 LEU A N 1
ATOM 584 C CA . LEU A 1 73 ? -6.067 -1.593 2.680 1.00 91.06 73 LEU A CA 1
ATOM 585 C C . LEU A 1 73 ? -6.501 -0.188 2.273 1.00 91.06 73 LEU A C 1
ATOM 587 O O . LEU A 1 73 ? -6.755 0.654 3.135 1.00 91.06 73 LEU A O 1
ATOM 591 N N . ILE A 1 74 ? -6.635 0.065 0.973 1.00 88.75 74 ILE A N 1
ATOM 592 C CA . ILE A 1 74 ? -7.064 1.357 0.429 1.00 88.75 74 ILE A CA 1
ATOM 593 C C . ILE A 1 74 ? -8.339 1.225 -0.400 1.00 88.75 74 ILE A C 1
ATOM 595 O O . ILE A 1 74 ? -8.645 0.170 -0.954 1.00 88.75 74 ILE A O 1
ATOM 599 N N . THR A 1 75 ? -9.058 2.339 -0.540 1.00 87.00 75 THR A N 1
ATOM 600 C CA . THR A 1 75 ? -10.229 2.430 -1.419 1.00 87.00 75 THR A CA 1
ATOM 601 C C . THR A 1 75 ? -9.953 3.397 -2.562 1.00 87.00 75 THR A C 1
ATOM 603 O O . THR A 1 75 ? -9.588 4.552 -2.339 1.00 87.00 75 THR A O 1
ATOM 606 N N . ASN A 1 76 ? -10.169 2.961 -3.801 1.00 83.56 76 ASN A N 1
ATOM 607 C CA . ASN A 1 76 ? -10.036 3.800 -4.988 1.00 83.56 76 ASN A CA 1
ATOM 608 C C . ASN A 1 76 ? -11.210 3.554 -5.943 1.00 83.56 76 ASN A C 1
ATOM 610 O O . ASN A 1 76 ? -11.427 2.438 -6.403 1.00 83.56 76 ASN A O 1
ATOM 614 N N . LYS A 1 77 ? -11.979 4.611 -6.249 1.00 84.56 77 LYS A N 1
ATOM 615 C CA . LYS A 1 77 ? -13.174 4.557 -7.120 1.00 84.56 77 LYS A CA 1
ATOM 616 C C . LYS A 1 77 ? -14.172 3.443 -6.736 1.00 84.56 77 LYS A C 1
ATOM 618 O O . LYS A 1 77 ? -14.687 2.761 -7.614 1.00 84.56 77 LYS A O 1
ATOM 623 N N . GLY A 1 78 ? -14.425 3.266 -5.438 1.00 83.69 78 GLY A N 1
ATOM 624 C CA . GLY A 1 78 ? -15.367 2.261 -4.924 1.00 83.69 78 GLY A CA 1
ATOM 625 C C . GLY A 1 78 ? -14.819 0.833 -4.869 1.00 83.69 78 GLY A C 1
ATOM 626 O O . GLY A 1 78 ? -15.549 -0.071 -4.496 1.00 83.69 78 GLY A O 1
ATOM 627 N N . LYS A 1 79 ? -13.542 0.629 -5.213 1.00 85.69 79 LYS A N 1
ATOM 628 C CA . LYS A 1 79 ? -12.879 -0.676 -5.171 1.00 85.69 79 LYS A CA 1
ATOM 629 C C . LYS A 1 79 ? -11.845 -0.709 -4.060 1.00 85.69 79 LYS A C 1
ATOM 631 O O . LYS A 1 79 ? -11.149 0.286 -3.842 1.00 85.69 79 LYS A O 1
ATOM 636 N N . PHE A 1 80 ? -11.744 -1.854 -3.400 1.00 88.38 80 PHE A N 1
ATOM 637 C CA . PHE A 1 80 ? -10.758 -2.109 -2.360 1.00 88.38 80 PHE A CA 1
ATOM 638 C C . PHE A 1 80 ? -9.502 -2.748 -2.950 1.00 88.38 80 PHE A C 1
ATOM 640 O O . PHE A 1 80 ? -9.583 -3.591 -3.849 1.00 88.38 80 PHE A O 1
ATOM 647 N N . TYR A 1 81 ? -8.352 -2.342 -2.420 1.00 89.94 81 TYR A N 1
ATOM 648 C CA . TYR A 1 81 ? -7.044 -2.862 -2.796 1.00 89.94 81 TYR A CA 1
ATOM 649 C C . TYR A 1 81 ? -6.206 -3.107 -1.546 1.00 89.94 81 TYR A C 1
ATOM 651 O O . TYR A 1 81 ? -6.220 -2.270 -0.644 1.00 89.94 81 TYR A O 1
ATOM 659 N N . LEU A 1 82 ? -5.459 -4.211 -1.522 1.00 90.88 82 LEU A N 1
ATOM 660 C CA . LEU A 1 82 ? -4.354 -4.405 -0.584 1.00 90.88 82 LEU A CA 1
ATOM 661 C C . LEU A 1 82 ? -3.042 -4.074 -1.287 1.00 90.88 82 LEU A C 1
ATOM 663 O O . LEU A 1 82 ? -2.698 -4.690 -2.299 1.00 90.88 82 LEU A O 1
ATOM 667 N N . LEU A 1 83 ? -2.319 -3.105 -0.734 1.00 90.88 83 LEU A N 1
ATOM 668 C CA . LEU A 1 83 ? -0.942 -2.812 -1.104 1.00 90.88 83 LEU A CA 1
ATOM 669 C C . LEU A 1 83 ? -0.039 -3.619 -0.181 1.00 90.88 83 LEU A C 1
ATOM 671 O O . LEU A 1 83 ? 0.167 -3.232 0.965 1.00 90.88 83 LEU A O 1
ATOM 675 N N . GLN A 1 84 ? 0.435 -4.763 -0.662 1.00 89.00 84 GLN A N 1
ATOM 676 C CA . GLN A 1 84 ? 1.281 -5.664 0.108 1.00 89.00 84 GLN A CA 1
ATOM 677 C C . GLN A 1 84 ? 2.737 -5.505 -0.325 1.00 89.00 84 GLN A C 1
ATOM 679 O O . GLN A 1 84 ? 3.040 -5.558 -1.515 1.00 89.00 84 GLN A O 1
ATOM 684 N N . MET A 1 85 ? 3.631 -5.333 0.646 1.00 85.94 85 MET A N 1
ATOM 685 C CA . MET A 1 85 ? 5.068 -5.425 0.412 1.00 85.94 85 MET A CA 1
ATOM 686 C C . MET A 1 85 ? 5.466 -6.894 0.219 1.00 85.94 85 MET A C 1
ATOM 688 O O . MET A 1 85 ? 5.052 -7.769 0.988 1.00 85.94 85 MET A O 1
ATOM 692 N N . VAL A 1 86 ? 6.261 -7.147 -0.816 1.00 87.62 86 VAL A N 1
ATOM 693 C CA . VAL A 1 86 ? 6.863 -8.446 -1.127 1.00 87.62 86 VAL A CA 1
ATOM 694 C C . VAL A 1 86 ? 8.367 -8.258 -1.282 1.00 87.62 86 VAL A C 1
ATOM 696 O O . VAL A 1 86 ? 8.811 -7.239 -1.808 1.00 87.62 86 VAL A O 1
ATOM 699 N N . GLU A 1 87 ? 9.140 -9.221 -0.801 1.00 86.44 87 GLU A N 1
ATOM 700 C CA . GLU A 1 87 ? 10.600 -9.242 -0.888 1.00 86.44 87 GLU A CA 1
ATOM 701 C C . GLU A 1 87 ? 11.008 -10.425 -1.764 1.00 86.44 87 GLU A C 1
ATOM 703 O O . GLU A 1 87 ? 11.106 -11.563 -1.305 1.00 86.44 87 GLU A O 1
ATOM 708 N N . ILE A 1 88 ? 11.145 -10.155 -3.060 1.00 86.62 88 ILE A N 1
ATOM 709 C CA . ILE A 1 88 ? 11.419 -11.173 -4.072 1.00 86.62 88 ILE A CA 1
ATOM 710 C C . ILE A 1 88 ? 12.940 -11.358 -4.154 1.00 86.62 88 ILE A C 1
ATOM 712 O O . ILE A 1 88 ? 13.646 -10.354 -4.261 1.00 86.62 88 ILE A O 1
ATOM 716 N N . PRO A 1 89 ? 13.455 -12.598 -4.107 1.00 83.44 89 PRO A N 1
ATOM 717 C CA . PRO A 1 89 ? 14.878 -12.848 -4.285 1.00 83.44 89 PRO A CA 1
ATOM 718 C C . PRO A 1 89 ? 15.324 -12.400 -5.680 1.00 83.44 89 PRO A C 1
ATOM 720 O O . PRO A 1 89 ? 14.632 -12.651 -6.668 1.00 83.44 89 PRO A O 1
ATOM 723 N N . GLU A 1 90 ? 16.479 -11.744 -5.755 1.00 78.81 90 GLU A N 1
ATOM 724 C CA . GLU A 1 90 ? 17.079 -11.369 -7.034 1.00 78.81 90 GLU A CA 1
ATOM 725 C C . GLU A 1 90 ? 17.505 -12.620 -7.812 1.00 78.81 90 GLU A C 1
ATOM 727 O O . GLU A 1 90 ? 18.011 -13.592 -7.242 1.00 78.81 90 GLU A O 1
ATOM 732 N N . GLU A 1 91 ? 17.288 -12.603 -9.128 1.00 74.38 91 GLU A N 1
ATOM 733 C CA . GLU A 1 91 ? 17.866 -13.618 -10.005 1.00 74.38 91 GLU A CA 1
ATOM 734 C C . GLU A 1 91 ? 19.392 -13.474 -10.005 1.00 74.38 91 GLU A C 1
ATOM 736 O O . GLU A 1 91 ? 19.921 -12.361 -9.999 1.00 74.38 91 GLU A O 1
ATOM 741 N N . ALA A 1 92 ? 20.107 -14.603 -10.028 1.00 71.06 92 ALA A N 1
ATOM 742 C CA . ALA A 1 92 ? 21.558 -14.587 -10.153 1.00 71.06 92 ALA A CA 1
ATOM 743 C C . ALA A 1 92 ? 21.963 -13.813 -11.417 1.00 71.06 92 ALA A C 1
ATOM 745 O O . ALA A 1 92 ? 21.422 -14.051 -12.502 1.00 71.06 92 ALA A O 1
ATOM 746 N N . VAL A 1 93 ? 22.913 -12.888 -11.260 1.00 68.62 93 VAL A N 1
ATOM 747 C CA . VAL A 1 93 ? 23.461 -12.101 -12.366 1.00 68.62 93 VAL A CA 1
ATOM 748 C C . VAL A 1 93 ? 23.996 -13.071 -13.416 1.00 68.62 93 VAL A C 1
ATOM 750 O O . VAL A 1 93 ? 24.866 -13.890 -13.129 1.00 68.62 93 VAL A O 1
ATOM 753 N N . ARG A 1 94 ? 23.440 -13.013 -14.626 1.00 65.25 94 ARG A N 1
ATOM 754 C CA . ARG A 1 94 ? 24.006 -13.725 -15.774 1.00 65.25 94 ARG A CA 1
ATOM 755 C C . ARG A 1 94 ? 25.224 -12.937 -16.239 1.00 65.25 94 ARG A C 1
ATOM 757 O O . ARG A 1 94 ? 25.102 -11.728 -16.436 1.00 65.25 94 ARG A O 1
ATOM 764 N N . ASP A 1 95 ? 26.356 -13.608 -16.435 1.00 64.00 95 ASP A N 1
ATOM 765 C CA . ASP A 1 95 ? 27.503 -13.000 -17.108 1.00 64.00 95 ASP A CA 1
ATOM 766 C C . ASP A 1 95 ? 27.076 -12.611 -18.526 1.00 64.00 95 ASP A C 1
ATOM 768 O O . ASP A 1 95 ? 26.790 -13.457 -19.375 1.00 64.00 95 ASP A O 1
ATOM 772 N N . ALA A 1 96 ? 26.947 -11.308 -18.763 1.00 62.59 96 ALA A N 1
ATOM 773 C CA . ALA A 1 96 ? 26.665 -10.771 -20.081 1.00 62.59 96 ALA A CA 1
ATOM 774 C C . ALA A 1 96 ? 28.001 -10.513 -20.787 1.00 62.59 96 ALA A C 1
ATOM 776 O O . ALA A 1 96 ? 28.728 -9.595 -20.421 1.00 62.59 96 ALA A O 1
ATOM 777 N N . GLU A 1 97 ? 28.315 -11.301 -21.817 1.00 68.44 97 GLU A N 1
ATOM 778 C CA . GLU A 1 97 ? 29.538 -11.136 -22.624 1.00 68.44 97 GLU A CA 1
ATOM 779 C C . GLU A 1 97 ? 29.575 -9.799 -23.389 1.00 68.44 97 GLU A C 1
ATOM 781 O O . GLU A 1 97 ? 30.640 -9.321 -23.776 1.00 68.44 97 GLU A O 1
ATOM 786 N N . LYS A 1 98 ? 28.410 -9.170 -23.599 1.00 66.75 98 LYS A N 1
ATOM 787 C CA . LYS A 1 98 ? 28.262 -7.889 -24.293 1.00 66.75 98 LYS A CA 1
ATOM 788 C C . LYS A 1 98 ? 27.188 -7.041 -23.611 1.00 66.75 98 LYS A C 1
ATOM 790 O O . LYS A 1 98 ? 26.083 -7.518 -23.362 1.00 66.75 98 LYS A O 1
ATOM 795 N N . PHE A 1 99 ? 27.502 -5.777 -23.341 1.00 68.31 99 PHE A N 1
ATOM 796 C CA . PHE A 1 99 ? 26.548 -4.782 -22.853 1.00 68.31 99 PHE A CA 1
ATOM 797 C C . PHE A 1 99 ? 26.154 -3.837 -23.996 1.00 68.31 99 PHE A C 1
ATOM 799 O O . PHE A 1 99 ? 26.997 -3.462 -24.808 1.00 68.31 99 PHE A O 1
ATOM 806 N N . LEU A 1 100 ? 24.879 -3.449 -24.053 1.00 72.06 100 LEU A N 1
ATOM 807 C CA . LEU A 1 100 ? 24.395 -2.353 -24.892 1.00 72.06 100 LEU A CA 1
ATOM 808 C C . LEU A 1 100 ? 23.983 -1.221 -23.952 1.00 72.06 100 LEU A C 1
ATOM 810 O O . LEU A 1 100 ? 23.021 -1.361 -23.193 1.00 72.06 100 LEU A O 1
ATOM 814 N N . GLY A 1 101 ? 24.750 -0.131 -23.944 1.00 67.75 101 GLY A N 1
ATOM 815 C CA . GLY A 1 101 ? 24.412 1.046 -23.147 1.00 67.75 101 GLY A CA 1
ATOM 816 C C . GLY A 1 101 ? 23.248 1.779 -23.800 1.00 67.75 101 GLY A C 1
ATOM 817 O O . GLY A 1 101 ? 23.321 2.057 -24.991 1.00 67.75 101 GLY A O 1
ATOM 818 N N . VAL A 1 102 ? 22.186 2.074 -23.046 1.00 67.00 102 VAL A N 1
ATOM 819 C CA . VAL A 1 102 ? 21.034 2.849 -23.533 1.00 67.00 102 VAL A CA 1
ATOM 820 C C . VAL A 1 102 ? 20.860 4.087 -22.663 1.00 67.00 102 VAL A C 1
ATOM 822 O O . VAL A 1 102 ? 20.507 3.981 -21.487 1.00 67.00 102 VAL A O 1
ATOM 825 N N . ASP A 1 103 ? 21.053 5.259 -23.263 1.00 70.44 103 ASP A N 1
ATOM 826 C CA . ASP A 1 103 ? 20.881 6.549 -22.604 1.00 70.44 103 ASP A CA 1
ATOM 827 C C . ASP A 1 103 ? 19.508 7.153 -22.917 1.00 70.44 103 ASP A C 1
ATOM 829 O O . ASP A 1 103 ? 19.107 7.318 -24.073 1.00 70.44 103 ASP A O 1
ATOM 833 N N . PHE A 1 104 ? 18.786 7.539 -21.865 1.00 59.69 104 PHE A N 1
ATOM 834 C CA . PHE A 1 104 ? 17.486 8.201 -21.963 1.00 59.69 104 PHE A CA 1
ATOM 835 C C . PHE A 1 104 ? 17.658 9.716 -21.790 1.00 59.69 104 PHE A C 1
ATOM 837 O O . PHE A 1 104 ? 18.039 10.196 -20.722 1.00 59.69 104 PHE A O 1
ATOM 844 N N . GLY A 1 105 ? 17.344 10.494 -22.828 1.00 60.34 105 GLY A N 1
ATOM 845 C CA . GLY A 1 105 ? 17.471 11.951 -22.833 1.00 60.34 105 GLY A CA 1
ATOM 846 C C . GLY A 1 105 ? 16.128 12.681 -22.933 1.00 60.34 105 GLY A C 1
ATOM 847 O O . GLY A 1 105 ? 15.105 12.138 -23.335 1.00 60.34 105 GLY A O 1
ATOM 848 N N . ILE A 1 106 ? 16.115 13.980 -22.618 1.00 58.19 106 ILE A N 1
ATOM 849 C CA . ILE A 1 106 ? 14.927 14.827 -22.862 1.00 58.19 106 ILE A CA 1
ATOM 850 C C . ILE A 1 106 ? 14.654 14.967 -24.372 1.00 58.19 106 ILE A C 1
ATOM 852 O O . ILE A 1 106 ? 13.502 15.094 -24.780 1.00 58.19 106 ILE A O 1
ATOM 856 N N . LYS A 1 107 ? 15.710 14.942 -25.198 1.00 56.16 107 LYS A N 1
ATOM 857 C CA . LYS A 1 107 ? 15.623 15.046 -26.664 1.00 56.16 107 LYS A CA 1
ATOM 858 C C . LYS A 1 107 ? 15.503 13.684 -27.367 1.00 56.16 107 LYS A C 1
ATOM 860 O O . LYS A 1 107 ? 14.749 13.581 -28.334 1.00 56.16 107 LYS A O 1
ATOM 865 N N . ASN A 1 108 ? 16.184 12.654 -26.858 1.00 61.25 108 ASN A N 1
ATOM 866 C CA . ASN A 1 108 ? 16.219 11.309 -27.443 1.00 61.25 108 ASN A CA 1
ATOM 867 C C . ASN A 1 108 ? 15.533 10.320 -26.503 1.00 61.25 108 ASN A C 1
ATOM 869 O O . ASN A 1 108 ? 15.880 10.258 -25.326 1.00 61.25 108 ASN A O 1
ATOM 873 N N . LEU A 1 109 ? 14.565 9.556 -27.015 1.00 62.38 109 LEU A N 1
ATOM 874 C CA . LEU A 1 109 ? 13.859 8.554 -26.211 1.00 62.38 109 LEU A CA 1
ATOM 875 C C . LEU A 1 109 ? 14.783 7.426 -25.781 1.00 62.38 109 LEU A C 1
ATOM 877 O O . LEU A 1 109 ? 14.594 6.905 -24.696 1.00 62.38 109 LEU A O 1
ATOM 881 N N . ALA A 1 110 ? 15.745 7.072 -26.622 1.00 65.62 110 ALA A N 1
ATOM 882 C CA . ALA A 1 110 ? 16.835 6.163 -26.329 1.00 65.62 110 ALA A CA 1
ATOM 883 C C . ALA A 1 110 ? 17.936 6.431 -27.361 1.00 65.62 110 ALA A C 1
ATOM 885 O O . ALA A 1 110 ? 17.629 6.618 -28.544 1.00 65.62 110 ALA A O 1
ATOM 886 N N . THR A 1 111 ? 19.184 6.476 -26.916 1.00 60.47 111 THR A N 1
ATOM 887 C CA . THR A 1 111 ? 20.364 6.410 -27.781 1.00 60.47 111 THR A CA 1
ATOM 888 C C . THR A 1 111 ? 21.196 5.234 -27.305 1.00 60.47 111 THR A C 1
ATOM 890 O O . THR A 1 111 ? 21.497 5.161 -26.112 1.00 60.47 111 THR A O 1
ATOM 893 N N . ASP A 1 112 ? 21.509 4.307 -28.205 1.00 70.12 112 ASP A N 1
ATOM 894 C CA . ASP A 1 112 ? 22.370 3.177 -27.879 1.00 70.12 112 ASP A CA 1
ATOM 895 C C . ASP A 1 112 ? 23.847 3.457 -28.199 1.00 70.12 112 ASP A C 1
ATOM 897 O O . ASP A 1 112 ? 24.195 4.407 -28.909 1.00 70.12 112 ASP A O 1
ATOM 901 N N . SER A 1 113 ? 24.739 2.642 -27.635 1.00 71.94 113 SER A N 1
ATOM 902 C CA . SER A 1 113 ? 26.183 2.724 -27.890 1.00 71.94 113 SER A CA 1
ATOM 903 C C . SER A 1 113 ? 26.590 2.297 -29.306 1.00 71.94 113 SER A C 1
ATOM 905 O O . SER A 1 113 ? 27.737 2.525 -29.687 1.00 71.94 113 SER A O 1
ATOM 907 N N . ASP A 1 114 ? 25.669 1.709 -30.075 1.00 71.19 114 ASP A N 1
ATOM 908 C CA . ASP A 1 114 ? 25.860 1.343 -31.482 1.00 71.19 114 ASP A CA 1
ATOM 909 C C . ASP A 1 114 ? 25.481 2.508 -32.431 1.00 71.19 114 ASP A C 1
ATOM 911 O O . ASP A 1 114 ? 25.716 2.444 -33.639 1.00 71.19 114 ASP A O 1
ATOM 915 N N . GLY A 1 115 ? 24.991 3.624 -31.878 1.00 60.69 115 GLY A N 1
ATOM 916 C CA . GLY A 1 115 ? 24.738 4.882 -32.577 1.00 60.69 115 GLY A CA 1
ATOM 917 C C . GLY A 1 115 ? 23.305 5.053 -33.084 1.00 60.69 115 GLY A C 1
ATOM 918 O O . GLY A 1 115 ? 22.996 6.093 -33.678 1.00 60.69 115 GLY A O 1
ATOM 919 N N . GLU A 1 116 ? 22.404 4.102 -32.832 1.00 68.06 116 GLU A N 1
ATOM 920 C CA . GLU A 1 116 ? 20.991 4.261 -33.153 1.00 68.06 116 GLU A CA 1
ATOM 921 C C . GLU A 1 116 ? 20.326 5.211 -32.152 1.00 68.06 116 GLU A C 1
ATOM 923 O O . GLU A 1 116 ? 20.454 5.111 -30.930 1.00 68.06 116 GLU A O 1
ATOM 928 N N . SER A 1 117 ? 19.605 6.198 -32.684 1.00 62.59 117 SER A N 1
ATOM 929 C CA . SER A 1 117 ? 18.914 7.205 -31.883 1.00 62.59 117 SER A CA 1
ATOM 930 C C . SER A 1 117 ? 17.435 7.235 -32.222 1.00 62.59 117 SER A C 1
ATOM 932 O O . SER A 1 117 ? 17.030 7.567 -33.337 1.00 62.59 117 SER A O 1
ATOM 934 N N . PHE A 1 118 ? 16.604 6.970 -31.220 1.00 68.56 118 PHE A N 1
ATOM 935 C CA . PHE A 1 118 ? 15.157 7.064 -31.334 1.00 68.56 118 PHE A CA 1
ATOM 936 C C . PHE A 1 118 ? 14.713 8.483 -30.973 1.00 68.56 118 PHE A C 1
ATOM 938 O O . PHE A 1 118 ? 14.771 8.913 -29.815 1.00 68.56 118 PHE A O 1
ATOM 945 N N . SER A 1 119 ? 14.271 9.239 -31.981 1.00 69.38 119 SER A N 1
ATOM 946 C CA . SER A 1 119 ? 13.884 10.642 -31.797 1.00 69.38 119 SER A CA 1
ATOM 947 C C . SER A 1 119 ? 12.683 10.792 -30.849 1.00 69.38 119 SER A C 1
ATOM 949 O O . SER A 1 119 ? 11.661 10.117 -30.986 1.00 69.38 119 SER A O 1
ATOM 951 N N . GLY A 1 120 ? 12.781 11.713 -29.885 1.00 67.31 120 GLY A N 1
ATOM 952 C CA . GLY A 1 120 ? 11.691 12.039 -28.960 1.00 67.31 120 GLY A CA 1
ATOM 953 C C . GLY A 1 120 ? 10.767 13.152 -29.427 1.00 67.31 120 GLY A C 1
ATOM 954 O O . GLY A 1 120 ? 9.915 13.593 -28.656 1.00 67.31 120 GLY A O 1
ATOM 955 N N . GLU A 1 121 ? 10.892 13.614 -30.672 1.00 71.81 121 GLU A N 1
ATOM 956 C CA . GLU A 1 121 ? 10.234 14.834 -31.151 1.00 71.81 121 GLU A CA 1
ATOM 957 C C . GLU A 1 121 ? 8.705 14.778 -31.005 1.00 71.81 121 GLU A C 1
ATOM 959 O O . GLU A 1 121 ? 8.080 15.710 -30.490 1.00 71.81 121 GLU A O 1
ATOM 964 N N . ALA A 1 122 ? 8.084 13.655 -31.378 1.00 73.12 122 ALA A N 1
ATOM 965 C CA . ALA A 1 122 ? 6.641 13.468 -31.237 1.00 73.12 122 ALA A CA 1
ATOM 966 C C . ALA A 1 122 ? 6.191 13.519 -29.764 1.00 73.12 122 ALA A C 1
ATOM 968 O O . ALA A 1 122 ? 5.164 14.126 -29.436 1.00 73.12 122 ALA A O 1
ATOM 969 N N . VAL A 1 123 ? 6.977 12.922 -28.864 1.00 70.69 123 VAL A N 1
ATOM 970 C CA . VAL A 1 123 ? 6.708 12.891 -27.420 1.00 70.69 123 VAL A CA 1
ATOM 971 C C . VAL A 1 123 ? 6.884 14.281 -26.812 1.00 70.69 123 VAL A C 1
ATOM 973 O O . VAL A 1 123 ? 6.014 14.742 -26.067 1.00 70.69 123 VAL A O 1
ATOM 976 N N . GLU A 1 124 ? 7.943 14.991 -27.186 1.00 73.38 124 GLU A N 1
ATOM 977 C CA . GLU A 1 124 ? 8.235 16.337 -26.704 1.00 73.38 124 GLU A CA 1
ATOM 978 C C . GLU A 1 124 ? 7.195 17.351 -27.204 1.00 73.38 124 GLU A C 1
ATOM 980 O O . GLU A 1 124 ? 6.665 18.145 -26.423 1.00 73.38 124 GLU A O 1
ATOM 985 N N . LYS A 1 125 ? 6.743 17.238 -28.458 1.00 78.75 125 LYS A N 1
ATOM 986 C CA . LYS A 1 125 ? 5.632 18.037 -29.003 1.00 78.75 125 LYS A CA 1
ATOM 987 C C . LYS A 1 125 ? 4.335 17.824 -28.218 1.00 78.75 125 LYS A C 1
ATOM 989 O O . LYS A 1 125 ? 3.588 18.776 -27.962 1.00 78.75 125 LYS A O 1
ATOM 994 N N . ILE A 1 126 ? 4.046 16.591 -27.794 1.00 79.25 126 ILE A N 1
ATOM 995 C CA . ILE A 1 126 ? 2.907 16.294 -26.910 1.00 79.25 126 ILE A CA 1
ATOM 996 C C . ILE A 1 126 ? 3.131 16.902 -25.518 1.00 79.25 126 ILE A C 1
ATOM 998 O O . ILE A 1 126 ? 2.192 17.470 -24.944 1.00 79.25 126 ILE A O 1
ATOM 1002 N N . ARG A 1 127 ? 4.351 16.820 -24.975 1.00 77.50 127 ARG A N 1
ATOM 1003 C CA . ARG A 1 127 ? 4.722 17.365 -23.662 1.00 77.50 127 ARG A CA 1
ATOM 1004 C C . ARG A 1 127 ? 4.543 18.883 -23.623 1.00 77.50 127 ARG A C 1
ATOM 1006 O O . ARG A 1 127 ? 3.812 19.376 -22.764 1.00 77.50 127 ARG A O 1
ATOM 1013 N N . GLN A 1 128 ? 5.066 19.610 -24.607 1.00 81.81 128 GLN A N 1
ATOM 1014 C CA . GLN A 1 128 ? 4.923 21.065 -24.744 1.00 81.81 128 GLN A CA 1
ATOM 1015 C C . GLN A 1 128 ? 3.458 21.502 -24.885 1.00 81.81 128 GLN A C 1
ATOM 1017 O O . GLN A 1 128 ? 3.003 22.425 -24.197 1.00 81.81 128 GLN A O 1
ATOM 1022 N N . LYS A 1 129 ? 2.665 20.799 -25.707 1.00 82.88 129 LYS A N 1
ATOM 1023 C CA . LYS A 1 129 ? 1.215 21.046 -25.829 1.00 82.88 129 LYS A CA 1
ATOM 1024 C C . LYS A 1 129 ? 0.487 20.853 -24.497 1.00 82.88 129 LYS A C 1
ATOM 1026 O O . LYS A 1 129 ? -0.382 21.649 -24.140 1.00 82.88 129 LYS A O 1
ATOM 1031 N N . ARG A 1 130 ? 0.827 19.810 -23.733 1.00 82.06 130 ARG A N 1
ATOM 1032 C CA . ARG A 1 130 ? 0.232 19.562 -22.408 1.00 82.06 130 ARG A CA 1
ATOM 1033 C C . ARG A 1 130 ? 0.649 20.627 -21.392 1.00 82.06 130 ARG A C 1
ATOM 1035 O O . ARG A 1 130 ? -0.211 21.102 -20.647 1.00 82.06 130 ARG A O 1
ATOM 1042 N N . THR A 1 131 ? 1.917 21.029 -21.386 1.00 81.06 131 THR A N 1
ATOM 1043 C CA . THR A 1 131 ? 2.461 22.051 -20.478 1.00 81.06 131 THR A CA 1
ATOM 1044 C C . THR A 1 131 ? 1.826 23.417 -20.724 1.00 81.06 131 THR A C 1
ATOM 1046 O O . THR A 1 131 ? 1.276 24.004 -19.791 1.00 81.06 131 THR A O 1
ATOM 1049 N N . SER A 1 132 ? 1.785 23.883 -21.973 1.00 84.31 132 SER A N 1
ATOM 1050 C CA . SER A 1 132 ? 1.140 25.156 -22.338 1.00 84.31 132 SER A CA 1
ATOM 1051 C C . SER A 1 132 ? -0.361 25.153 -22.022 1.00 84.31 132 SER A C 1
ATOM 1053 O O . SER A 1 132 ? -0.900 26.116 -21.467 1.00 84.31 132 SER A O 1
ATOM 1055 N N . HIS A 1 133 ? -1.055 24.038 -22.276 1.00 84.25 133 HIS A N 1
ATOM 1056 C CA . HIS A 1 133 ? -2.461 23.888 -21.906 1.00 84.25 133 HIS A CA 1
ATOM 1057 C C . HIS A 1 133 ? -2.672 23.963 -20.386 1.00 84.25 133 HIS A C 1
ATOM 1059 O O . HIS A 1 133 ? -3.608 24.626 -19.930 1.00 84.25 133 HIS A O 1
ATOM 1065 N N . LYS A 1 134 ? -1.801 23.320 -19.596 1.00 83.12 134 LYS A N 1
ATOM 1066 C CA . LYS A 1 134 ? -1.829 23.365 -18.127 1.00 83.12 134 LYS A CA 1
ATOM 1067 C C . LYS A 1 134 ? -1.603 24.788 -17.616 1.00 83.12 134 LYS A C 1
ATOM 1069 O O . LYS A 1 134 ? -2.421 25.255 -16.827 1.00 83.12 134 LYS A O 1
ATOM 1074 N N . GLN A 1 135 ? -0.586 25.488 -18.119 1.00 82.94 135 GLN A N 1
ATOM 1075 C CA . GLN A 1 135 ? -0.295 26.883 -17.767 1.00 82.94 135 GLN A CA 1
ATOM 1076 C C . GLN A 1 135 ? -1.488 27.800 -18.066 1.00 82.94 135 GLN A C 1
ATOM 1078 O O . GLN A 1 135 ? -1.923 28.560 -17.202 1.00 82.94 135 GLN A O 1
ATOM 1083 N N . ARG A 1 136 ? -2.102 27.669 -19.250 1.00 86.44 136 ARG A N 1
ATOM 1084 C CA . ARG A 1 136 ? -3.285 28.459 -19.626 1.00 86.44 136 ARG A CA 1
ATOM 1085 C C . ARG A 1 136 ? -4.473 28.207 -18.696 1.00 86.44 136 ARG A C 1
ATOM 1087 O O . ARG A 1 136 ? -5.172 29.145 -18.324 1.00 86.44 136 ARG A O 1
ATOM 1094 N N . LEU A 1 137 ? -4.726 26.951 -18.326 1.00 87.12 137 LEU A N 1
ATOM 1095 C CA . LEU A 1 137 ? -5.802 26.612 -17.391 1.00 87.12 137 LEU A CA 1
ATOM 1096 C C . LEU A 1 137 ? -5.506 27.093 -15.965 1.00 87.12 137 LEU A C 1
ATOM 1098 O O . LEU A 1 137 ? -6.423 27.555 -15.289 1.00 87.12 137 LEU A O 1
ATOM 1102 N N . GLN A 1 138 ? -4.253 27.000 -15.514 1.00 83.56 138 GLN A N 1
ATOM 1103 C CA . GLN A 1 138 ? -3.828 27.500 -14.205 1.00 83.56 138 GLN A CA 1
ATOM 1104 C C . GLN A 1 138 ? -3.987 29.022 -14.124 1.00 83.56 138 GLN A C 1
ATOM 1106 O O . GLN A 1 138 ? -4.607 29.498 -13.178 1.00 83.56 138 GLN A O 1
ATOM 1111 N N . LYS A 1 139 ? -3.554 29.760 -15.158 1.00 87.31 139 LYS A N 1
ATOM 1112 C CA . LYS A 1 139 ? -3.711 31.220 -15.259 1.00 87.31 139 LYS A CA 1
ATOM 1113 C C . LYS A 1 139 ? -5.179 31.662 -15.239 1.00 87.31 139 LYS A C 1
ATOM 1115 O O . LYS A 1 139 ? -5.497 32.679 -14.642 1.00 87.31 139 LYS A O 1
ATOM 1120 N N . LYS A 1 140 ? -6.087 30.900 -15.866 1.00 90.88 140 LYS A N 1
ATOM 1121 C CA . LYS A 1 140 ? -7.524 31.240 -15.899 1.00 90.88 140 LYS A CA 1
ATOM 1122 C C . LYS A 1 140 ? -8.218 31.135 -14.539 1.00 90.88 140 LYS A C 1
ATOM 1124 O O . LYS A 1 140 ? -9.200 31.832 -14.328 1.00 90.88 140 LYS A O 1
ATOM 1129 N N . GLY A 1 141 ? -7.805 30.224 -13.655 1.00 80.88 141 GLY A N 1
ATOM 1130 C CA . GLY A 1 141 ? -8.313 30.132 -12.275 1.00 80.88 141 GLY A CA 1
ATOM 1131 C C . GLY A 1 141 ? -9.809 29.803 -12.077 1.00 80.88 141 GLY A C 1
ATOM 1132 O O . GLY A 1 141 ? -10.231 29.560 -10.945 1.00 80.88 141 GLY A O 1
ATOM 1133 N N . THR A 1 142 ? -10.618 29.736 -13.139 1.00 92.38 142 THR A N 1
ATOM 1134 C CA . THR A 1 142 ? -12.072 29.522 -13.058 1.00 92.38 142 THR A CA 1
ATOM 1135 C C . THR A 1 142 ? -12.443 28.119 -12.557 1.00 92.38 142 THR A C 1
ATOM 1137 O O . THR A 1 142 ? -11.675 27.158 -12.685 1.00 92.38 1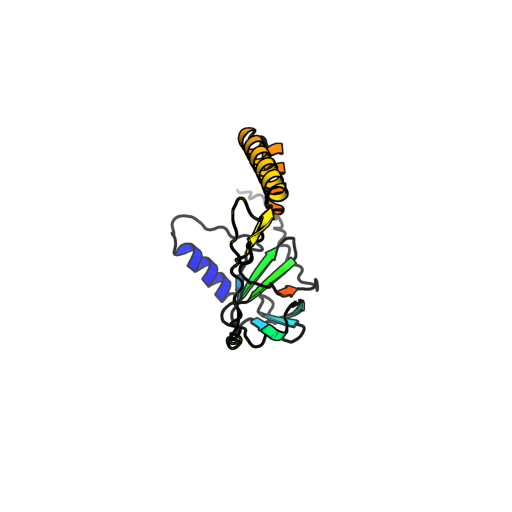42 THR A O 1
ATOM 1140 N N . LYS A 1 143 ? -13.670 27.947 -12.034 1.00 84.19 143 LYS A N 1
ATOM 1141 C CA . LYS A 1 143 ? -14.196 26.625 -11.622 1.00 84.19 143 LYS A CA 1
ATOM 1142 C C . LYS A 1 143 ? -14.126 25.593 -12.760 1.00 84.19 143 LYS A C 1
ATOM 1144 O O . LYS A 1 143 ? -13.765 24.436 -12.530 1.00 84.19 143 LYS A O 1
ATOM 1149 N N . SER A 1 144 ? -14.411 26.004 -13.998 1.00 85.38 144 SER A N 1
ATOM 1150 C CA . SER A 1 144 ? -14.324 25.135 -15.178 1.00 85.38 144 SER A CA 1
ATOM 1151 C C . SER A 1 144 ? -12.878 24.749 -15.515 1.00 85.38 144 SER A C 1
ATOM 1153 O O . SER A 1 144 ? -12.621 23.578 -15.816 1.00 85.38 144 SER A O 1
ATOM 1155 N N . ALA A 1 145 ? -11.925 25.679 -15.383 1.00 83.50 145 ALA A N 1
ATOM 1156 C CA . ALA A 1 145 ? -10.502 25.417 -15.586 1.00 83.50 145 ALA A CA 1
ATOM 1157 C C . ALA A 1 145 ? -9.934 24.458 -14.528 1.00 83.50 145 ALA A C 1
ATOM 1159 O O . ALA A 1 145 ? -9.281 23.474 -14.882 1.00 83.50 145 ALA A O 1
ATOM 1160 N N . LYS A 1 146 ? -10.278 24.652 -13.246 1.00 82.94 146 LYS A N 1
ATOM 1161 C CA . LYS A 1 146 ? -9.919 23.735 -12.146 1.00 82.94 146 LYS A CA 1
ATOM 1162 C C . LYS A 1 146 ? -10.472 22.322 -12.378 1.00 82.94 146 LYS A C 1
ATOM 1164 O O . LYS A 1 146 ? -9.747 21.336 -12.235 1.00 82.94 146 LYS A O 1
ATOM 1169 N N . ARG A 1 147 ? -11.727 22.201 -12.833 1.00 84.12 147 ARG A N 1
ATOM 1170 C CA . ARG A 1 147 ? -12.335 20.907 -13.204 1.00 84.12 147 ARG A CA 1
ATOM 1171 C C . ARG A 1 147 ? -11.598 20.233 -14.367 1.00 84.12 147 ARG A C 1
ATOM 1173 O O . ARG A 1 147 ? -11.415 19.015 -14.348 1.00 84.12 147 ARG A O 1
ATOM 1180 N N . ARG A 1 148 ? -11.164 21.000 -15.374 1.00 82.19 148 ARG A N 1
ATOM 1181 C CA . ARG A 1 148 ? -10.393 20.485 -16.518 1.00 82.19 148 ARG A CA 1
ATOM 1182 C C . ARG A 1 148 ? -8.990 20.035 -16.093 1.00 82.19 148 ARG A C 1
ATOM 1184 O O . ARG A 1 148 ? -8.598 18.936 -16.471 1.00 82.19 148 ARG A O 1
ATOM 1191 N N . LEU A 1 149 ? -8.289 20.800 -15.250 1.00 82.12 149 LEU A N 1
ATOM 1192 C CA . LEU A 1 149 ? -6.989 20.419 -14.674 1.00 82.12 149 LEU A CA 1
ATOM 1193 C C . LEU A 1 149 ? -7.069 19.098 -13.901 1.00 82.12 149 LEU A C 1
ATOM 1195 O O . LEU A 1 149 ? -6.232 18.222 -14.105 1.00 82.12 149 LEU A O 1
ATOM 1199 N N . LYS A 1 150 ? -8.123 18.902 -13.097 1.00 77.94 150 LYS A N 1
ATOM 1200 C CA . LYS A 1 150 ? -8.364 17.638 -12.380 1.00 77.94 150 LYS A CA 1
ATOM 1201 C C . LYS A 1 150 ? -8.525 16.443 -13.331 1.00 77.94 150 LYS A C 1
ATOM 1203 O O . LYS A 1 150 ? -8.081 15.347 -13.010 1.00 77.94 150 LYS A O 1
ATOM 1208 N N . LYS A 1 151 ? -9.133 16.632 -14.509 1.00 76.19 151 LYS A N 1
ATOM 1209 C CA . LYS A 1 151 ? -9.236 15.576 -15.536 1.00 76.19 151 LYS A CA 1
ATOM 1210 C C . LYS A 1 151 ? -7.890 15.272 -16.204 1.00 76.19 151 LYS A C 1
ATOM 1212 O O . LYS A 1 151 ? -7.635 14.113 -16.506 1.00 76.19 151 LYS A O 1
ATOM 1217 N N . VAL A 1 152 ? -7.046 16.283 -16.419 1.00 68.31 152 VAL A N 1
ATOM 1218 C CA . VAL A 1 152 ? -5.706 16.119 -17.016 1.00 68.31 152 VAL A CA 1
ATOM 1219 C C . VAL A 1 152 ? -4.755 15.397 -16.055 1.00 68.31 152 VAL A C 1
ATOM 1221 O O . VAL A 1 152 ? -4.073 14.470 -16.476 1.00 68.31 152 VAL A O 1
ATOM 1224 N N . PHE A 1 153 ? -4.770 15.739 -14.761 1.00 56.34 153 PHE A N 1
ATOM 1225 C CA . PHE A 1 153 ? -3.951 15.070 -13.738 1.00 56.34 153 PHE A CA 1
ATOM 1226 C C . PHE A 1 153 ? -4.243 13.568 -13.613 1.00 56.34 153 PHE A C 1
ATOM 1228 O O . PHE A 1 153 ? -3.328 12.778 -13.428 1.00 56.34 153 PHE A O 1
ATOM 1235 N N . ARG A 1 154 ? -5.498 13.143 -13.810 1.00 55.91 154 ARG A N 1
ATOM 1236 C CA . ARG A 1 154 ? -5.872 11.715 -13.793 1.00 55.91 154 ARG A CA 1
ATOM 1237 C C . ARG A 1 154 ? -5.253 10.888 -14.928 1.00 55.91 154 ARG A C 1
ATOM 1239 O O . ARG A 1 154 ? -5.359 9.671 -14.874 1.00 55.91 154 ARG A O 1
ATOM 1246 N N . LYS A 1 155 ? -4.669 11.522 -15.952 1.00 51.69 155 LYS A N 1
ATOM 1247 C CA . LYS A 1 155 ? -4.027 10.850 -17.095 1.00 51.69 155 LYS A CA 1
ATOM 1248 C C . LYS A 1 155 ? -2.494 10.809 -17.014 1.00 51.69 155 LYS A C 1
ATOM 1250 O O . LYS A 1 155 ? -1.887 10.237 -17.907 1.00 51.69 155 LYS A O 1
ATOM 1255 N N . GLY A 1 156 ? -1.870 11.464 -16.031 1.00 41.84 156 GLY A N 1
ATOM 1256 C CA . GLY A 1 156 ? -0.443 11.810 -16.086 1.00 41.84 156 GLY A CA 1
ATOM 1257 C C . GLY A 1 156 ? 0.418 11.343 -14.917 1.00 41.84 156 GLY A C 1
ATOM 1258 O O . GLY A 1 156 ? 1.485 11.911 -14.720 1.00 41.84 156 GLY A O 1
ATOM 1259 N N . THR A 1 157 ? -0.020 10.386 -14.100 1.00 29.55 157 THR A N 1
ATOM 1260 C CA . THR A 1 157 ? 0.796 9.920 -12.969 1.00 29.55 157 THR A CA 1
ATOM 1261 C C . THR A 1 157 ? 0.576 8.432 -12.743 1.00 29.55 157 THR A C 1
ATOM 1263 O O . THR A 1 157 ? -0.320 8.023 -12.014 1.00 29.55 157 THR A O 1
ATOM 1266 N N . SER A 1 158 ? 1.396 7.629 -13.405 1.00 28.50 158 SER A N 1
ATOM 1267 C CA . SER A 1 158 ? 1.735 6.275 -12.983 1.00 28.50 158 SER A CA 1
ATOM 1268 C C . SER A 1 158 ? 3.249 6.275 -12.816 1.00 28.50 158 SER A C 1
ATOM 1270 O O . SER A 1 158 ? 3.983 5.949 -13.740 1.00 28.50 158 SER A O 1
ATOM 1272 N N . ILE A 1 159 ? 3.716 6.774 -11.670 1.00 23.95 159 ILE A N 1
ATOM 1273 C CA . ILE A 1 159 ? 5.067 6.451 -11.213 1.00 23.95 159 ILE A CA 1
ATOM 1274 C C . ILE A 1 159 ? 4.955 5.002 -10.748 1.00 23.95 159 ILE A C 1
ATOM 1276 O O . ILE A 1 159 ? 4.280 4.730 -9.755 1.00 23.95 159 ILE A O 1
ATOM 1280 N N . GLN A 1 160 ? 5.520 4.084 -11.527 1.00 23.77 160 GLN A N 1
ATOM 1281 C CA . GLN A 1 160 ? 5.704 2.696 -11.127 1.00 23.77 160 GLN A CA 1
ATOM 1282 C C . GLN A 1 160 ? 6.844 2.659 -10.106 1.00 23.77 160 GLN A C 1
ATOM 1284 O O . GLN A 1 160 ? 8.001 2.467 -10.448 1.00 23.77 160 GLN A O 1
ATOM 1289 N N . MET A 1 161 ? 6.517 2.881 -8.837 1.00 25.14 161 MET A N 1
ATOM 1290 C CA . MET A 1 161 ? 7.143 2.056 -7.808 1.00 25.14 161 MET A CA 1
ATOM 1291 C C . MET A 1 161 ? 6.507 0.675 -7.994 1.00 25.14 161 MET A C 1
ATOM 1293 O O . MET A 1 161 ? 5.283 0.625 -8.138 1.00 25.14 161 MET A O 1
ATOM 1297 N N . GLN A 1 162 ? 7.286 -0.405 -8.087 1.00 28.88 162 GLN A N 1
ATOM 1298 C CA . GLN A 1 162 ? 6.742 -1.754 -8.280 1.00 28.88 162 GLN A 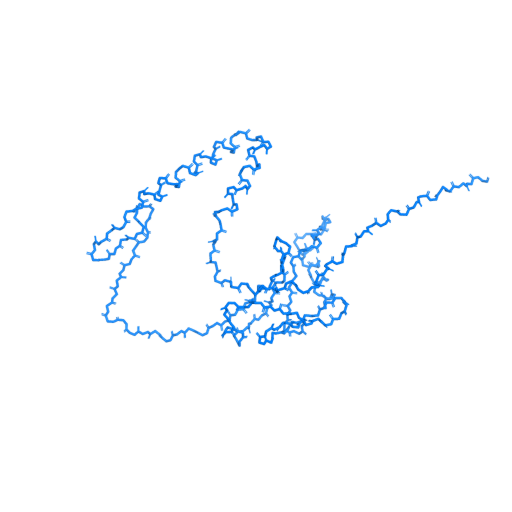CA 1
ATOM 1299 C C . GLN A 1 162 ? 5.899 -2.152 -7.053 1.00 28.88 162 GLN A C 1
ATOM 1301 O O . GLN A 1 162 ? 6.383 -2.725 -6.087 1.00 28.88 162 GLN A O 1
ATOM 1306 N N . TYR A 1 163 ? 4.623 -1.777 -7.086 1.00 38.16 163 TYR A N 1
ATOM 1307 C CA . TYR A 1 163 ? 3.570 -2.172 -6.165 1.00 38.16 163 TYR A CA 1
ATOM 1308 C C . TYR A 1 163 ? 2.456 -2.727 -7.039 1.00 38.16 163 TYR A C 1
ATOM 1310 O O . TYR A 1 163 ? 1.784 -1.960 -7.727 1.00 38.16 163 TYR A O 1
ATOM 1318 N N . GLU A 1 164 ? 2.254 -4.041 -7.019 1.00 51.06 164 GLU A N 1
ATOM 1319 C CA . GLU A 1 164 ? 1.152 -4.669 -7.747 1.00 51.06 164 GLU A CA 1
ATOM 1320 C C . GLU A 1 164 ? -0.018 -4.907 -6.783 1.00 51.06 164 GLU A C 1
ATOM 1322 O O . GLU A 1 164 ? -0.001 -5.855 -5.993 1.00 51.06 164 GLU A O 1
ATOM 1327 N N . PRO A 1 165 ? -1.035 -4.023 -6.772 1.00 53.84 165 PRO A N 1
ATOM 1328 C CA . PRO A 1 165 ? -2.107 -4.097 -5.797 1.00 53.84 165 PRO A CA 1
ATOM 1329 C C . PRO A 1 165 ? -2.993 -5.317 -6.052 1.00 53.84 165 PRO A C 1
ATOM 1331 O O . PRO A 1 165 ? -3.539 -5.508 -7.143 1.00 53.84 165 PRO A O 1
ATOM 1334 N N . CYS A 1 166 ? -3.224 -6.098 -5.001 1.00 50.00 166 CYS A N 1
ATOM 1335 C CA . CYS A 1 166 ? -4.239 -7.144 -4.999 1.00 50.00 166 CYS A CA 1
ATOM 1336 C C . CYS A 1 166 ? -5.622 -6.487 -4.962 1.00 50.00 166 CYS A C 1
ATOM 1338 O O . CYS A 1 166 ? -5.922 -5.707 -4.053 1.00 50.00 166 CYS A O 1
ATOM 1340 N N . ARG A 1 167 ? -6.468 -6.768 -5.956 1.00 53.75 167 ARG A N 1
ATOM 1341 C CA . ARG A 1 167 ? -7.801 -6.163 -6.090 1.00 53.75 167 ARG A CA 1
ATOM 1342 C C . ARG A 1 167 ? -8.872 -7.147 -5.644 1.00 53.75 167 ARG A C 1
ATOM 1344 O O . ARG A 1 167 ? -8.931 -8.245 -6.172 1.00 53.75 167 ARG A O 1
ATOM 1351 N N . PHE A 1 168 ? -9.800 -6.733 -4.791 1.00 52.44 168 PHE A N 1
ATOM 1352 C CA . PHE A 1 168 ? -10.944 -7.586 -4.450 1.00 52.44 168 PHE A CA 1
ATOM 1353 C C . PHE A 1 168 ? -11.987 -7.623 -5.568 1.00 52.44 168 PHE A C 1
ATOM 1355 O O . PHE A 1 168 ? -12.262 -6.599 -6.211 1.00 52.44 168 PHE A O 1
ATOM 1362 N N . GLN A 1 169 ? -12.561 -8.804 -5.806 1.00 37.50 169 GLN A N 1
ATOM 1363 C CA . GLN A 1 169 ? -13.800 -8.899 -6.575 1.00 37.50 169 GLN A CA 1
ATOM 1364 C C . GLN A 1 169 ? -14.949 -8.415 -5.687 1.00 37.50 169 GLN A C 1
ATOM 1366 O O . GLN A 1 169 ? -14.914 -8.575 -4.469 1.00 37.50 169 GLN A O 1
ATOM 1371 N N . GLU A 1 170 ? -15.932 -7.746 -6.287 1.00 39.28 170 GLU A N 1
ATOM 1372 C CA . GLU A 1 170 ? -17.082 -7.189 -5.573 1.00 39.28 170 GLU A CA 1
ATOM 1373 C C . GLU A 1 170 ? -17.980 -8.327 -5.075 1.00 39.28 170 GLU A C 1
ATOM 1375 O O . GLU A 1 170 ? -18.967 -8.684 -5.704 1.00 39.28 170 GLU A O 1
ATOM 1380 N N . THR A 1 171 ? -17.637 -8.908 -3.930 1.00 34.94 171 THR A N 1
ATOM 1381 C CA . THR A 1 171 ? -18.552 -9.736 -3.147 1.00 34.94 171 THR A CA 1
ATOM 1382 C C . THR A 1 171 ? -18.833 -9.010 -1.841 1.00 34.94 171 THR A C 1
ATOM 1384 O O . THR A 1 171 ? -18.029 -9.035 -0.912 1.00 34.94 171 THR A O 1
ATOM 1387 N N . GLY A 1 172 ? -19.962 -8.304 -1.799 1.00 32.97 172 GLY A N 1
ATOM 1388 C CA . GLY A 1 172 ? -20.695 -8.032 -0.561 1.00 32.97 172 GLY A CA 1
ATOM 1389 C C . GLY A 1 172 ? -20.050 -7.149 0.509 1.00 32.97 172 GLY A C 1
ATOM 1390 O O . GLY A 1 172 ? -20.621 -7.055 1.588 1.00 32.97 172 GLY A O 1
ATOM 1391 N N . PHE A 1 173 ? -18.931 -6.459 0.260 1.00 38.69 173 PHE A N 1
ATOM 1392 C CA . PHE A 1 173 ? -18.449 -5.427 1.188 1.00 38.69 173 PHE A CA 1
ATOM 1393 C C . PHE A 1 173 ? -19.283 -4.145 1.003 1.00 38.69 173 PHE A C 1
ATOM 1395 O O . PHE A 1 173 ? -18.792 -3.115 0.533 1.00 38.69 173 PHE A O 1
ATOM 1402 N N . GLU A 1 174 ? -20.582 -4.216 1.320 1.00 37.62 174 GLU A N 1
ATOM 1403 C CA . GLU A 1 174 ? -21.401 -3.029 1.554 1.00 37.62 174 GLU A CA 1
ATOM 1404 C C . GLU A 1 174 ? -20.823 -2.331 2.781 1.00 37.62 174 GLU A C 1
ATOM 1406 O O . GLU A 1 174 ? -21.195 -2.590 3.921 1.00 37.62 174 GLU A O 1
ATOM 1411 N N . GLY A 1 175 ? -19.850 -1.454 2.543 1.00 39.50 175 GLY A N 1
ATOM 1412 C CA . GLY A 1 175 ? -19.341 -0.576 3.572 1.00 39.50 175 GLY A CA 1
ATOM 1413 C C . GLY A 1 175 ? -20.525 0.124 4.234 1.00 39.50 175 GLY A C 1
ATOM 1414 O O . GLY A 1 175 ? -21.263 0.860 3.57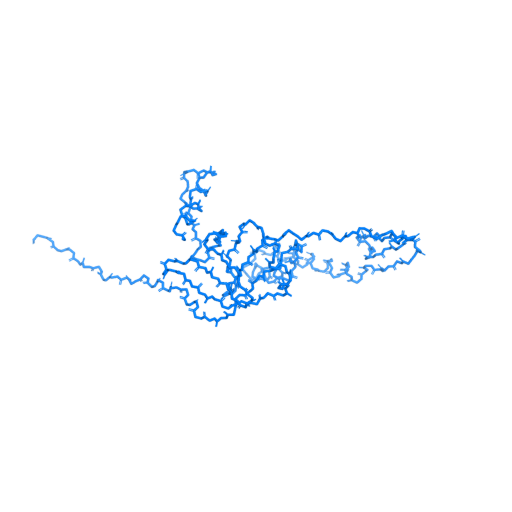0 1.00 39.50 175 GLY A O 1
ATOM 1415 N N . GLN A 1 176 ? -20.722 -0.160 5.523 1.00 38.91 176 GLN A N 1
ATOM 1416 C CA . GLN A 1 176 ? -21.909 0.238 6.262 1.00 38.91 176 GLN A CA 1
ATOM 1417 C C . GLN A 1 176 ? -22.200 1.730 6.067 1.00 38.91 176 GLN A C 1
ATOM 1419 O O . GLN A 1 176 ? -21.446 2.618 6.479 1.00 38.91 176 GLN A O 1
ATOM 1424 N N . ARG A 1 177 ? -23.324 2.012 5.403 1.00 35.75 177 ARG A N 1
ATOM 1425 C CA . ARG A 1 177 ? -23.888 3.353 5.281 1.00 35.75 177 ARG A CA 1
ATOM 1426 C C . ARG A 1 177 ? -24.414 3.762 6.652 1.00 35.75 177 ARG A C 1
ATOM 1428 O O . ARG A 1 177 ? -25.584 3.542 6.950 1.00 35.75 177 ARG A O 1
ATOM 1435 N N . HIS A 1 178 ? -23.593 4.421 7.466 1.00 31.33 178 HIS A N 1
ATOM 1436 C CA . HIS A 1 178 ? -24.123 5.191 8.587 1.00 31.33 178 HIS A CA 1
ATOM 1437 C C . HIS A 1 178 ? -24.919 6.382 8.038 1.00 31.33 178 HIS A C 1
ATOM 1439 O O . HIS A 1 178 ? -24.401 7.477 7.825 1.00 31.33 178 HIS A O 1
ATOM 1445 N N . ARG A 1 179 ? -26.216 6.156 7.794 1.00 26.23 179 ARG A N 1
ATOM 1446 C CA . ARG A 1 179 ? -27.214 7.223 7.834 1.00 26.23 179 ARG A CA 1
ATOM 1447 C C . ARG A 1 179 ? -27.245 7.719 9.273 1.00 26.23 179 ARG A C 1
ATOM 1449 O O . ARG A 1 179 ? -27.766 7.039 10.152 1.00 26.23 179 ARG A O 1
ATOM 1456 N N . THR A 1 180 ? -26.716 8.909 9.514 1.00 32.44 180 THR A N 1
ATOM 1457 C CA . THR A 1 180 ? -27.113 9.694 10.680 1.00 32.44 180 THR A CA 1
ATOM 1458 C C . THR A 1 180 ? -28.611 9.962 10.544 1.00 32.44 180 THR A C 1
ATOM 1460 O O . THR A 1 180 ? -29.036 10.818 9.767 1.00 32.44 180 THR A O 1
ATOM 1463 N N . ARG A 1 181 ? -29.436 9.168 11.236 1.00 31.45 181 ARG A N 1
ATOM 1464 C CA . ARG A 1 181 ? -30.842 9.502 11.470 1.00 31.45 181 ARG A CA 1
ATOM 1465 C C . ARG A 1 181 ? -30.827 10.769 12.322 1.00 31.45 181 ARG A C 1
ATOM 1467 O O . ARG A 1 181 ? -30.483 10.716 13.497 1.00 31.45 181 ARG A O 1
ATOM 1474 N N . ASN A 1 182 ? -31.159 11.904 11.713 1.00 35.69 182 ASN A N 1
ATOM 1475 C CA . ASN A 1 182 ? -31.618 13.069 12.457 1.00 35.69 182 ASN A CA 1
ATOM 1476 C C . ASN A 1 182 ? -32.865 12.625 13.230 1.00 35.69 182 ASN A C 1
ATOM 1478 O O . ASN A 1 182 ? -33.917 12.410 12.629 1.00 35.69 182 ASN A O 1
ATOM 1482 N N . GLY A 1 183 ? -32.722 12.405 14.537 1.00 31.28 183 GLY A N 1
ATOM 1483 C CA . GLY A 1 183 ? -33.862 12.280 15.436 1.00 31.28 183 GLY A CA 1
ATOM 1484 C C . GLY A 1 183 ? -34.583 13.630 15.534 1.00 31.28 183 GLY A C 1
ATOM 1485 O O . GLY A 1 183 ? -33.920 14.672 15.465 1.00 31.28 183 GLY A O 1
ATOM 1486 N N . PRO A 1 184 ? -35.920 13.649 15.650 1.00 34.59 184 PRO A N 1
ATOM 1487 C CA . PRO A 1 184 ? -36.655 14.889 15.839 1.00 34.59 184 PRO A CA 1
ATOM 1488 C C . PRO A 1 184 ? -36.265 15.513 17.183 1.00 34.59 184 PRO A C 1
ATOM 1490 O O . PRO A 1 184 ? -36.175 14.830 18.202 1.00 34.59 184 PRO A O 1
ATOM 1493 N N . ARG A 1 185 ? -36.002 16.824 17.170 1.00 35.59 185 ARG A N 1
ATOM 1494 C CA . ARG A 1 185 ? -35.767 17.616 18.380 1.00 35.59 185 ARG A CA 1
ATOM 1495 C C . ARG A 1 185 ? -37.080 17.671 19.158 1.00 35.59 185 ARG A C 1
ATOM 1497 O O . ARG A 1 185 ? -38.006 18.354 18.732 1.00 35.59 185 ARG A O 1
ATOM 1504 N N . GLY A 1 186 ? -37.154 16.931 20.260 1.00 31.95 186 GLY A N 1
ATOM 1505 C CA . GLY A 1 186 ? -38.193 17.115 21.265 1.00 31.95 186 GLY A CA 1
ATOM 1506 C C . GLY A 1 186 ? -38.051 18.502 21.884 1.00 31.95 186 GLY A C 1
ATOM 1507 O O . GLY A 1 186 ? -36.979 18.871 22.363 1.00 31.95 186 GLY A O 1
ATOM 1508 N N . SER A 1 187 ? -39.120 19.284 21.811 1.00 34.72 187 SER A N 1
ATOM 1509 C CA . SER A 1 187 ? -39.285 20.552 22.508 1.00 34.72 187 SER A CA 1
ATOM 1510 C C . SER A 1 187 ? -39.342 20.303 24.016 1.00 34.72 187 SER A C 1
ATOM 1512 O O . SER A 1 187 ? -40.274 19.664 24.500 1.00 34.72 187 SER A O 1
ATOM 1514 N N . PHE A 1 188 ? -38.354 20.814 24.750 1.00 34.66 188 PHE A N 1
ATOM 1515 C CA . PHE A 1 188 ? -38.439 20.981 26.197 1.00 34.66 188 PHE A CA 1
ATOM 1516 C C . PHE A 1 188 ? -39.369 22.160 26.495 1.00 34.66 188 PHE A C 1
ATOM 1518 O O . PHE A 1 188 ? -39.064 23.292 26.125 1.00 34.66 188 PHE A O 1
ATOM 1525 N N . GLY A 1 189 ? -40.501 21.878 27.136 1.00 30.17 189 GLY A N 1
ATOM 1526 C CA . GLY A 1 189 ? -41.333 22.868 27.810 1.00 30.17 189 GLY A CA 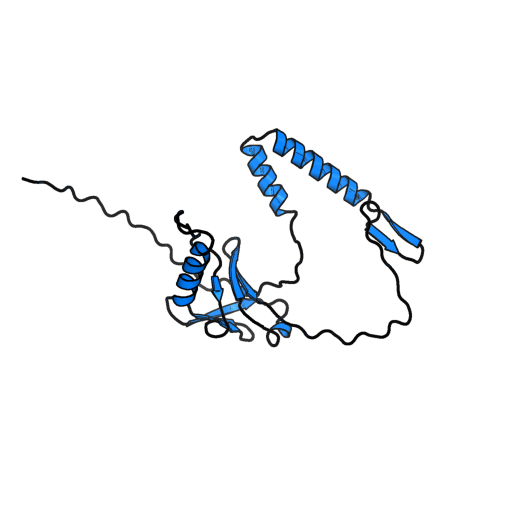1
ATOM 1527 C C . GLY A 1 189 ? -41.184 22.702 29.321 1.00 30.17 189 GLY A C 1
ATOM 1528 O O . GLY A 1 189 ? -41.427 21.620 29.845 1.00 30.17 189 GLY A O 1
ATOM 1529 N N . HIS A 1 190 ? -40.767 23.774 29.982 1.00 34.91 190 HIS A N 1
ATOM 1530 C CA . HIS A 1 190 ? -41.023 24.091 31.390 1.00 34.91 190 HIS A CA 1
ATOM 1531 C C . HIS A 1 190 ? -41.547 25.537 31.408 1.00 34.91 190 HIS A C 1
ATOM 1533 O O . HIS A 1 190 ? -41.230 26.275 30.464 1.00 34.91 190 HIS A O 1
ATOM 1539 N N . PRO A 1 191 ? -42.274 25.991 32.440 1.00 42.38 191 PRO A N 1
ATOM 1540 C CA . PRO A 1 191 ? -42.613 25.339 33.709 1.00 42.38 191 PRO A CA 1
ATOM 1541 C C . PRO A 1 191 ? -44.012 24.712 33.750 1.00 42.38 191 PRO A C 1
ATOM 1543 O O . PRO A 1 191 ? -44.917 25.201 33.040 1.00 42.38 191 PRO A O 1
#

Foldseek 3Di:
DVVQVVVVLVVVCVVHPPDDDDADLQHKTKDFPVQWDDDQFWIWGQDPVGIDTFGWDFPCSVQRVQWDDIWIWGDDPNWTWTFTDGDDDDDPDDPDPDDWDWDDDPQFNTATPVGDTHGCVVVVVVVVVLVVLLVVLVVVPDPVSVVVNVVSVVVPDDPDPPTRIIITDPDDPPPDPPPPPPDDDDDDDDD

pLDDT: mean 72.97, std 20.17, range [23.77, 92.88]